Protein AF-A0A820KQI7-F1 (afdb_monomer)

Organism: NCBI:txid392030

Foldseek 3Di:
DPVVCVVVVVDPDPVSVLVVLVVVLVCQCVVDDPPDPSVVVSVVVNVVSVVVSCVVPDPPPPQVVQLVLLVVLLCCLQCPADPVRDGLNVLLVPDDPDDPPDPPPDQQDSVVLVVCSVVSVDRAPQVSLVSLLSNLVVQCVRDDCPDSSVVSSLVSNQVSLVSVCVSCVVVPNHDDPNSVDHPVNSVVVVVVSNVVRVVVVVVVVVVVDDDPPPDDDDDDDDDDD

Nearest PDB structures (foldseek):
  3iu6-assembly1_A  TM=9.162E-01  e=7.531E-09  Homo sapiens
  8ov6-assembly1_C  TM=3.933E-01  e=6.755E-04  Homo sapiens
  7jt4-assembly1_A  TM=7.108E-01  e=3.613E-02  Homo sapiens
  2rnx-assembly1_A  TM=7.132E-01  e=3.123E-02  Homo sapiens
  5ulc-assembly1_X  TM=6.990E-01  e=2.773E-01  Plasmodium falciparum 3D7

InterPro domains:
  IPR001487 Bromodomain [PF00439] (4-42)
  IPR001487 Bromodomain [PF00439] (85-152)
  IPR001487 Bromodomain [PR00503] (2-20)
  IPR001487 Bromodomain [PR00503] (20-39)
  IPR001487 Bromodomain [PS50014] (1-39)
  IPR001487 Bromodomain [SM00297] (63-169)
  IPR036427 Bromodomain-like superfamily [G3DSA:1.20.920.10] (3-62)
  IPR036427 Bromodomain-like superfamily [G3DSA:1.20.920.10] (63-205)
  IPR036427 Bromodomain-like superfamily [SSF47370] (4-58)
  IPR036427 Bromodomain-like superfamily [SSF47370] (109-170)
  IPR037382 Remodelling complex subunit Rsc/polybromo [PTHR16062] (5-97)

Secondary structure (DSSP, 8-state):
--HHHHHTT--SSHHHHHHHHHHHHHHHHHHS-TTSHHHHHHHHHHHHHHHHHHHHT----HHHHHHHHHHHHHHHHHT-B-TTS-BGGGGGGGS-SS-TTS-SS----HHHHHHHHHTT---SHHHHHHHHHHHHHHHHHHS-TTSHHHHHHHHHHHHHHHHHHHHTGGGTS---GGGG--HHHHHHHHHHHHHHHHHHHHHHHHHT-----------------

Structure (mmCIF, N/CA/C/O backbone):
data_AF-A0A820KQI7-F1
#
_entry.id   AF-A0A820KQI7-F1
#
loop_
_atom_site.group_PDB
_atom_site.id
_atom_site.type_symbol
_atom_site.label_atom_id
_atom_site.label_alt_id
_atom_site.label_comp_id
_atom_site.label_asym_id
_atom_site.label_entity_id
_atom_site.label_seq_id
_atom_site.pdbx_PDB_ins_code
_atom_site.Cartn_x
_atom_site.Cartn_y
_atom_site.Cartn_z
_atom_site.occupancy
_atom_site.B_iso_or_equiv
_atom_site.auth_seq_id
_atom_site.auth_comp_id
_atom_site.auth_asym_id
_atom_site.auth_atom_id
_atom_site.pdbx_PDB_model_num
ATOM 1 N N . ILE A 1 1 ? -22.793 6.982 35.504 1.00 67.31 1 ILE A N 1
ATOM 2 C CA . ILE A 1 1 ? -23.277 5.822 34.720 1.00 67.31 1 ILE A CA 1
ATOM 3 C C . ILE A 1 1 ? -24.586 5.368 35.322 1.00 67.31 1 ILE A C 1
ATOM 5 O O . ILE A 1 1 ? -24.615 5.118 36.523 1.00 67.31 1 ILE A O 1
ATOM 9 N N . ASP A 1 2 ? -25.639 5.261 34.518 1.00 76.94 2 ASP A N 1
ATOM 10 C CA . ASP A 1 2 ? -26.874 4.628 34.970 1.00 76.94 2 ASP A CA 1
ATOM 11 C C . ASP A 1 2 ? -26.816 3.122 34.677 1.00 76.94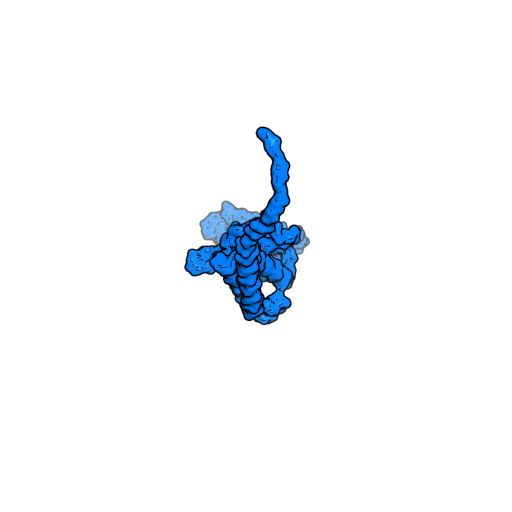 2 ASP A C 1
ATOM 13 O O . ASP A 1 2 ? -26.999 2.675 33.544 1.00 76.94 2 ASP A O 1
ATOM 17 N N . ILE A 1 3 ? -26.533 2.331 35.714 1.00 76.81 3 ILE A N 1
ATOM 18 C CA . ILE A 1 3 ? -26.439 0.866 35.625 1.00 76.81 3 ILE A CA 1
ATOM 19 C C . ILE A 1 3 ? -27.772 0.267 35.150 1.00 76.81 3 ILE A C 1
ATOM 21 O O . ILE A 1 3 ? -27.778 -0.712 34.406 1.00 76.81 3 ILE A O 1
ATOM 25 N N . ARG A 1 4 ? -28.904 0.912 35.462 1.00 77.19 4 ARG A N 1
ATOM 26 C CA . ARG A 1 4 ? -30.232 0.443 35.049 1.00 77.19 4 ARG A CA 1
ATOM 27 C C . ARG A 1 4 ? -30.409 0.533 33.538 1.00 77.19 4 ARG A C 1
ATOM 29 O O . ARG A 1 4 ? -31.041 -0.343 32.951 1.00 77.19 4 ARG A O 1
ATOM 36 N N . ARG A 1 5 ? -29.821 1.545 32.883 1.00 81.00 5 ARG A N 1
ATOM 37 C CA . ARG A 1 5 ? -29.817 1.661 31.410 1.00 81.00 5 ARG A CA 1
ATOM 38 C C . ARG A 1 5 ? -28.984 0.562 30.752 1.00 81.00 5 ARG A C 1
ATOM 40 O O . ARG A 1 5 ? -29.360 0.074 29.689 1.00 81.00 5 ARG A O 1
ATOM 47 N N . ILE A 1 6 ? -27.890 0.139 31.392 1.00 78.50 6 ILE A N 1
ATOM 48 C CA . ILE A 1 6 ? -27.074 -0.991 30.919 1.00 78.50 6 ILE A CA 1
ATOM 49 C C . ILE A 1 6 ? -27.878 -2.295 31.015 1.00 78.50 6 ILE A C 1
ATOM 51 O O . ILE A 1 6 ? -28.005 -3.008 30.021 1.00 78.50 6 ILE A O 1
ATOM 55 N N . GLU A 1 7 ? -28.464 -2.583 32.179 1.00 80.38 7 GLU A N 1
ATOM 56 C CA . GLU A 1 7 ? -29.222 -3.821 32.433 1.00 80.38 7 GLU A CA 1
ATOM 57 C C . GLU A 1 7 ? -30.458 -3.955 31.534 1.00 80.38 7 GLU A C 1
ATOM 59 O O . GLU A 1 7 ? -30.780 -5.045 31.063 1.00 80.38 7 GLU A O 1
ATOM 64 N N . SER A 1 8 ? -31.111 -2.834 31.227 1.00 85.25 8 SER A N 1
ATOM 65 C CA . SER A 1 8 ? -32.275 -2.780 30.335 1.00 85.25 8 SER A CA 1
ATOM 66 C C . SER A 1 8 ? -31.925 -2.638 28.846 1.00 85.25 8 SER A C 1
ATOM 68 O O . SER A 1 8 ? -32.824 -2.436 28.032 1.00 85.25 8 SER A O 1
ATOM 70 N N . ARG A 1 9 ? -30.640 -2.766 28.469 1.00 77.81 9 ARG A N 1
ATOM 71 C CA . ARG A 1 9 ? -30.139 -2.660 27.081 1.00 77.81 9 ARG A CA 1
ATOM 72 C C . ARG A 1 9 ? -30.573 -1.372 26.362 1.00 77.81 9 ARG A C 1
ATOM 74 O O . ARG A 1 9 ? -30.827 -1.384 25.162 1.00 77.81 9 ARG A O 1
ATOM 81 N N . GLN A 1 10 ? -30.637 -0.253 27.083 1.00 83.81 10 GLN A N 1
ATOM 82 C CA . GLN A 1 10 ? -31.102 1.036 26.550 1.00 83.81 10 GLN A CA 1
ATOM 83 C C . GLN A 1 10 ? -30.043 1.816 25.758 1.00 83.81 10 GLN A C 1
ATOM 85 O O . GLN A 1 10 ? -30.352 2.881 25.230 1.00 83.81 10 GLN A O 1
ATOM 90 N N . TYR A 1 11 ? -28.807 1.319 25.677 1.00 83.44 11 TYR A N 1
ATOM 91 C CA . TYR A 1 11 ? -27.777 1.899 24.818 1.00 83.44 11 TYR A CA 1
ATOM 92 C C . TYR A 1 11 ? -27.901 1.332 23.407 1.00 83.44 11 TYR A C 1
ATOM 94 O O . TYR A 1 11 ? -27.666 0.143 23.188 1.00 83.44 11 TYR A O 1
ATOM 102 N N . SER A 1 12 ? -28.235 2.191 22.445 1.00 82.88 12 SER A N 1
ATOM 103 C CA . SER A 1 12 ? -28.462 1.781 21.050 1.00 82.88 12 SER A CA 1
ATOM 104 C C . SER A 1 12 ? -27.154 1.560 20.286 1.00 82.88 12 SER A C 1
ATOM 106 O O . SER A 1 12 ? -27.127 0.905 19.247 1.00 82.88 12 SER A O 1
ATOM 108 N N . SER A 1 13 ? -26.048 2.113 20.791 1.00 83.25 13 SER A N 1
ATOM 109 C CA . SER A 1 13 ? -24.715 1.913 20.231 1.00 83.25 13 SER A CA 1
ATOM 110 C C . SER A 1 13 ? -23.635 1.970 21.309 1.00 83.25 13 SER A C 1
ATOM 112 O O . SER A 1 13 ? -23.791 2.608 22.352 1.00 83.25 13 SER A O 1
ATOM 114 N N . ILE A 1 14 ? -22.478 1.376 21.012 1.00 84.00 14 ILE A N 1
ATOM 115 C CA . ILE A 1 14 ? -21.293 1.484 21.872 1.00 84.00 14 ILE A CA 1
ATOM 116 C C . ILE A 1 14 ? -20.797 2.932 22.011 1.00 84.00 14 ILE A C 1
ATOM 118 O O . ILE A 1 14 ? -20.129 3.261 22.988 1.00 84.00 14 ILE A O 1
ATOM 122 N N . ASN A 1 15 ? -21.129 3.812 21.060 1.00 86.00 15 ASN A N 1
ATOM 123 C CA . ASN A 1 15 ? -20.785 5.231 21.127 1.00 86.00 15 ASN A CA 1
ATOM 124 C C . ASN A 1 15 ? -21.612 5.970 22.180 1.00 86.00 15 ASN A C 1
ATOM 126 O O . ASN A 1 15 ? -21.057 6.795 22.896 1.00 86.00 15 ASN A O 1
ATOM 130 N N . GLU A 1 16 ? -22.891 5.630 22.331 1.00 87.38 16 GLU A N 1
ATOM 131 C CA . GLU A 1 16 ? -23.747 6.202 23.375 1.00 87.38 16 GLU A CA 1
ATOM 132 C C . GLU A 1 16 ? -23.244 5.807 24.773 1.00 87.38 16 GLU A C 1
ATOM 134 O O . GLU A 1 16 ? -23.015 6.665 25.623 1.00 87.38 16 GLU A O 1
ATOM 139 N N . LEU A 1 17 ? -22.944 4.518 24.969 1.00 86.62 17 LEU A N 1
ATOM 140 C CA . LEU A 1 17 ? -22.330 4.017 26.203 1.00 86.62 17 LEU A CA 1
ATOM 141 C C . LEU A 1 17 ? -20.961 4.674 26.469 1.00 86.62 17 LEU A C 1
ATOM 143 O O . LEU A 1 17 ? -20.633 5.020 27.603 1.00 86.62 17 LEU A O 1
ATOM 147 N N . SER A 1 18 ? -20.161 4.867 25.416 1.00 88.75 18 SER A N 1
ATOM 148 C CA . SER A 1 18 ? -18.846 5.511 25.484 1.00 88.75 18 SER A CA 1
ATOM 149 C C . SER A 1 18 ? -18.916 6.962 25.948 1.00 88.75 18 SER A C 1
ATOM 151 O O . SER A 1 18 ? -18.011 7.393 26.658 1.00 88.75 18 SER A O 1
ATOM 153 N N . SER A 1 19 ? -19.942 7.710 25.546 1.00 89.25 19 SER A N 1
ATOM 154 C CA . SER A 1 19 ? -20.126 9.101 25.965 1.00 89.25 19 SER A CA 1
ATOM 155 C C . SER A 1 19 ? -20.440 9.199 27.460 1.00 89.25 19 SER A C 1
ATOM 157 O O . SER A 1 19 ? -19.801 9.980 28.164 1.00 89.25 19 SER A O 1
ATOM 159 N N . ASP A 1 20 ? -21.336 8.348 27.969 1.00 89.38 20 ASP A N 1
ATOM 160 C CA . ASP A 1 20 ? -21.697 8.316 29.396 1.00 89.38 20 ASP A CA 1
ATOM 161 C C . ASP A 1 20 ? -20.527 7.868 30.288 1.00 89.38 20 ASP A C 1
ATOM 163 O O . ASP A 1 20 ? -20.316 8.409 31.378 1.00 89.38 20 ASP A O 1
ATOM 167 N N . LEU A 1 21 ? -19.745 6.886 29.826 1.00 89.31 21 LEU A N 1
ATOM 168 C CA . LEU A 1 21 ? -18.534 6.427 30.509 1.00 89.31 21 LEU A CA 1
ATOM 169 C C . LEU A 1 21 ? -17.463 7.514 30.546 1.00 89.31 21 LEU A C 1
ATOM 171 O O . LEU A 1 21 ? -16.898 7.776 31.607 1.00 89.31 21 LEU A O 1
ATOM 175 N N . LYS A 1 22 ? -17.220 8.180 29.410 1.00 90.06 22 LYS A N 1
ATOM 176 C CA . LYS A 1 22 ? -16.275 9.296 29.328 1.00 90.06 22 LYS A CA 1
ATOM 177 C C . LYS A 1 22 ? -16.660 10.406 30.300 1.00 90.06 22 LYS A C 1
ATOM 179 O O . LYS A 1 22 ? -15.810 10.843 31.062 1.00 90.06 22 LYS A O 1
ATOM 184 N N . LEU A 1 23 ? -17.934 10.797 30.332 1.00 91.56 23 LEU A N 1
ATOM 185 C CA . LEU A 1 23 ? -18.420 11.820 31.254 1.00 91.56 23 LEU A CA 1
ATOM 186 C C . LEU A 1 23 ? -18.211 11.422 32.722 1.00 91.56 23 LEU A C 1
ATOM 188 O O . LEU A 1 23 ? -17.814 12.252 33.535 1.00 91.56 23 LEU A O 1
ATOM 192 N N . MET A 1 24 ? -18.441 10.154 33.076 1.00 90.56 24 MET A N 1
ATOM 193 C CA . MET A 1 24 ? -18.177 9.681 34.436 1.00 90.56 24 MET A CA 1
ATOM 194 C C . MET A 1 24 ? -16.691 9.788 34.800 1.00 90.56 24 MET A C 1
ATOM 196 O O . MET A 1 24 ? -16.378 10.255 35.894 1.00 90.56 24 MET A O 1
ATOM 200 N N . PHE A 1 25 ? -15.791 9.365 33.907 1.00 92.81 25 PHE A N 1
ATOM 201 C CA . PHE A 1 25 ? -14.352 9.473 34.144 1.00 92.81 25 PHE A CA 1
ATOM 202 C C . PHE A 1 25 ? -13.916 10.935 34.234 1.00 92.81 25 PHE A C 1
ATOM 204 O O . PHE A 1 25 ? -13.254 11.299 35.196 1.00 92.81 25 PHE A O 1
ATOM 211 N N . ASP A 1 26 ? -14.357 11.785 33.308 1.00 92.19 26 ASP A N 1
ATOM 212 C CA . ASP A 1 26 ? -14.018 13.211 33.290 1.00 92.19 26 ASP A CA 1
ATOM 213 C C . ASP A 1 26 ? -14.487 13.912 34.576 1.00 92.19 26 ASP A C 1
ATOM 215 O O . ASP A 1 26 ? -13.729 14.671 35.174 1.00 92.19 26 ASP A O 1
ATOM 219 N N . ASN A 1 27 ? -15.689 13.593 35.070 1.00 93.06 27 ASN A N 1
ATOM 220 C CA . ASN A 1 27 ? -16.165 14.094 36.361 1.00 93.06 27 ASN A CA 1
ATOM 221 C C . ASN A 1 27 ? -15.284 13.599 37.518 1.00 93.06 27 ASN A C 1
ATOM 223 O O . ASN A 1 27 ? -14.917 14.378 38.395 1.00 93.06 27 ASN A O 1
ATOM 227 N N . ALA A 1 28 ? -14.907 12.319 37.528 1.00 91.62 28 ALA A N 1
ATOM 228 C CA . ALA A 1 28 ? -14.022 11.784 38.558 1.00 91.62 28 ALA A CA 1
ATOM 229 C C . ALA A 1 28 ? -12.633 12.450 38.535 1.00 91.62 28 ALA A C 1
ATOM 231 O O . ALA A 1 28 ? -12.056 12.656 39.597 1.00 91.62 28 ALA A O 1
ATOM 232 N N . LEU A 1 29 ? -12.124 12.836 37.363 1.00 91.69 29 LEU A N 1
ATOM 233 C CA . LEU A 1 29 ? -10.857 13.558 37.225 1.00 91.69 29 LEU A CA 1
ATOM 234 C C . LEU A 1 29 ? -10.972 15.045 37.590 1.00 91.69 29 LEU A C 1
ATOM 236 O O . LEU A 1 29 ? -10.010 15.615 38.092 1.00 91.69 29 LEU A O 1
ATOM 240 N N . LEU A 1 30 ? -12.126 15.672 37.347 1.00 92.31 30 LEU A N 1
ATOM 241 C CA . LEU A 1 30 ? -12.355 17.090 37.632 1.00 92.31 30 LEU A CA 1
ATOM 242 C C . LEU A 1 30 ? -12.592 17.364 39.122 1.00 92.31 30 LEU A C 1
ATOM 244 O O . LEU A 1 30 ? -12.117 18.367 39.644 1.00 92.31 30 LEU A O 1
ATOM 248 N N . TYR A 1 31 ? -13.349 16.495 39.796 1.00 91.56 31 TYR A N 1
ATOM 249 C CA . TYR A 1 31 ? -13.780 16.718 41.180 1.00 91.56 31 TYR A CA 1
ATOM 250 C C . TYR A 1 31 ? -12.885 16.059 42.236 1.00 91.56 31 TYR A C 1
ATOM 252 O O . TYR A 1 31 ? -13.072 16.326 43.421 1.00 91.56 31 TYR 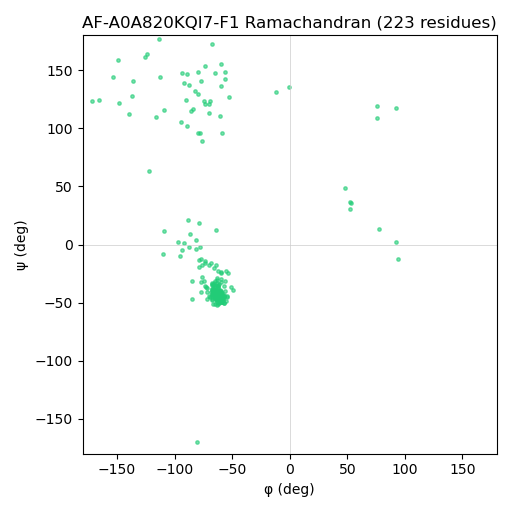A O 1
ATOM 260 N N . ASN A 1 32 ? -11.940 15.195 41.847 1.00 93.94 32 ASN A N 1
ATOM 261 C CA . ASN A 1 32 ? -11.032 14.541 42.793 1.00 93.94 32 ASN A CA 1
ATOM 262 C C . ASN A 1 32 ? -9.596 15.024 42.611 1.00 93.94 32 ASN A C 1
ATOM 264 O O . ASN A 1 32 ? -9.127 15.216 41.492 1.00 93.94 32 ASN A O 1
ATOM 268 N N . GLU A 1 33 ? -8.882 15.141 43.730 1.00 92.00 33 GLU A N 1
ATOM 269 C CA . GLU A 1 33 ? -7.491 15.589 43.746 1.00 92.00 33 GLU A CA 1
ATOM 270 C C . GLU A 1 33 ? -6.578 14.666 42.919 1.00 92.00 33 GLU A C 1
ATOM 272 O O . GLU A 1 33 ? -6.660 13.430 43.056 1.00 92.00 33 GLU A O 1
ATOM 277 N N . PRO A 1 34 ? -5.661 15.235 42.113 1.00 88.25 34 PRO A N 1
ATOM 278 C CA . PRO A 1 34 ? -4.600 14.482 41.463 1.00 88.25 34 PRO A CA 1
ATOM 279 C C . PRO A 1 34 ? -3.808 13.654 42.485 1.00 88.25 34 PRO A C 1
ATOM 281 O O . PRO A 1 34 ? -3.330 14.161 43.496 1.00 88.25 34 PRO A O 1
ATOM 284 N N . GLY A 1 35 ? -3.679 12.350 42.237 1.00 85.00 35 GLY A N 1
ATOM 285 C CA . GLY A 1 35 ? -3.003 11.410 43.144 1.00 85.00 35 GLY A CA 1
ATOM 286 C C . GLY A 1 35 ? -3.926 10.688 44.133 1.00 85.00 35 GLY A C 1
ATOM 287 O O . GLY A 1 35 ? -3.528 9.661 44.695 1.00 85.00 35 GLY A O 1
ATOM 288 N N . SER A 1 36 ? -5.181 11.125 44.282 1.00 95.56 36 SER A N 1
ATOM 289 C CA . SER A 1 36 ? -6.194 10.342 44.997 1.00 95.56 36 SER A CA 1
ATOM 290 C C . SER A 1 36 ? -6.414 8.975 44.329 1.00 95.56 36 SER A C 1
ATOM 292 O O . SER A 1 36 ? -6.122 8.767 43.147 1.00 95.56 36 SER A O 1
ATOM 294 N N . MET A 1 37 ? -6.895 7.994 45.098 1.00 93.88 37 MET A N 1
ATOM 295 C CA . MET A 1 37 ? -7.192 6.658 44.564 1.00 93.88 37 MET A CA 1
ATOM 296 C C . MET A 1 37 ? -8.258 6.728 43.462 1.00 93.88 37 MET A C 1
ATOM 298 O O . MET A 1 37 ? -8.055 6.171 42.393 1.00 93.88 37 MET A O 1
ATOM 302 N N . ILE A 1 38 ? -9.311 7.526 43.672 1.00 93.25 38 ILE A N 1
ATOM 303 C CA . ILE A 1 38 ? -10.407 7.719 42.711 1.00 93.25 38 ILE A CA 1
ATOM 304 C C . ILE A 1 38 ? -9.896 8.315 41.394 1.00 93.25 38 ILE A C 1
ATOM 306 O O . ILE A 1 38 ? -10.263 7.835 40.325 1.00 93.25 38 ILE A O 1
ATOM 310 N N . TYR A 1 39 ? -9.014 9.318 41.456 1.00 94.19 39 TYR A N 1
ATOM 311 C CA . TYR A 1 39 ? -8.414 9.913 40.260 1.00 94.19 39 TYR A CA 1
ATOM 312 C C . TYR A 1 39 ? -7.588 8.886 39.466 1.00 94.19 39 TYR A C 1
ATOM 314 O O . TYR A 1 39 ? -7.722 8.769 38.247 1.00 94.19 39 TYR A O 1
ATOM 322 N N . ARG A 1 40 ? -6.755 8.095 40.158 1.00 92.81 40 ARG A N 1
ATOM 323 C CA . ARG A 1 40 ? -5.934 7.045 39.528 1.00 92.81 40 ARG A CA 1
ATOM 324 C C . ARG A 1 40 ? -6.787 5.925 38.931 1.00 92.81 40 ARG A C 1
ATOM 326 O O . ARG A 1 40 ? -6.511 5.481 37.817 1.00 92.81 40 ARG A O 1
ATOM 333 N N . ASP A 1 41 ? -7.835 5.506 39.632 1.00 94.19 41 ASP A N 1
ATOM 334 C CA . ASP A 1 41 ? -8.762 4.481 39.156 1.00 94.19 41 ASP A CA 1
ATOM 335 C C . ASP A 1 41 ? -9.550 4.970 37.938 1.00 94.19 41 ASP A C 1
ATOM 337 O O . ASP A 1 41 ? -9.686 4.229 36.967 1.00 94.19 41 ASP A O 1
ATOM 341 N N . ALA A 1 42 ? -9.995 6.231 37.927 1.00 93.56 42 ALA A N 1
ATOM 342 C CA . ALA A 1 42 ? -10.660 6.834 36.774 1.00 93.56 42 ALA A CA 1
ATOM 343 C C . ALA A 1 42 ? -9.761 6.847 35.526 1.00 93.56 42 ALA A C 1
ATOM 345 O O . ALA A 1 42 ? -10.222 6.462 34.451 1.00 93.56 42 ALA A O 1
ATOM 346 N N . LEU A 1 43 ? -8.474 7.198 35.661 1.00 91.88 43 LEU A N 1
ATOM 347 C CA . LEU A 1 43 ? -7.505 7.121 34.557 1.00 91.88 43 LEU A CA 1
ATOM 348 C C . LEU A 1 43 ? -7.321 5.688 34.043 1.00 91.88 43 LEU A C 1
ATOM 350 O O . LEU A 1 43 ? -7.353 5.444 32.834 1.00 91.88 43 LEU A O 1
ATOM 354 N N . ASN A 1 44 ? -7.139 4.729 34.954 1.00 94.31 44 ASN A N 1
ATOM 355 C CA . ASN A 1 44 ? -6.95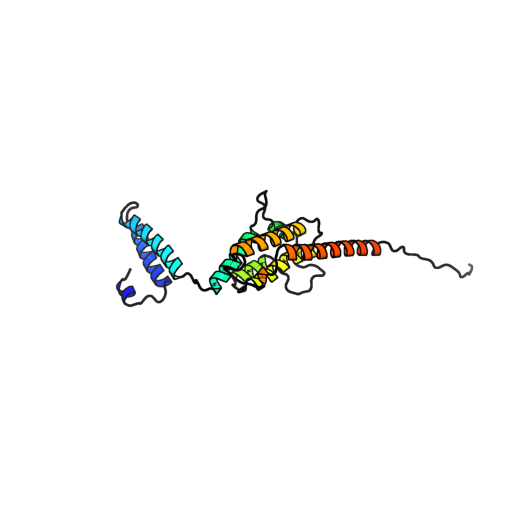2 3.325 34.591 1.00 94.31 44 ASN A CA 1
ATOM 356 C C . ASN A 1 44 ? -8.186 2.761 33.880 1.00 94.31 44 ASN A C 1
ATOM 358 O O . ASN A 1 44 ? -8.062 2.125 32.832 1.00 94.31 44 ASN A O 1
ATOM 362 N N . LEU A 1 45 ? -9.380 3.030 34.409 1.00 93.25 45 LEU A N 1
ATOM 363 C CA . LEU A 1 45 ? -10.639 2.590 33.817 1.00 93.25 45 LEU A CA 1
ATOM 364 C C . LEU A 1 45 ? -10.897 3.258 32.465 1.00 93.25 45 LEU A C 1
ATOM 366 O O . LEU A 1 45 ? -11.336 2.577 31.540 1.00 93.25 45 LEU A O 1
ATOM 370 N N . GLN A 1 46 ? -10.572 4.545 32.308 1.00 91.62 46 GLN A N 1
ATOM 371 C CA . GLN A 1 46 ? -10.673 5.236 31.022 1.00 91.62 46 GLN A CA 1
ATOM 372 C C . GLN A 1 46 ? -9.749 4.596 29.976 1.00 91.62 46 GLN A C 1
ATOM 374 O O . GLN A 1 46 ? -10.192 4.311 28.862 1.00 91.62 46 GLN A O 1
ATOM 379 N N . ARG A 1 47 ? -8.497 4.285 30.340 1.00 91.56 47 ARG A N 1
ATOM 380 C CA . ARG A 1 47 ? -7.547 3.584 29.460 1.00 91.56 47 ARG A CA 1
ATOM 381 C C . ARG A 1 47 ? -8.048 2.192 29.067 1.00 91.56 47 ARG A C 1
ATOM 383 O O . ARG A 1 47 ? -8.086 1.875 27.879 1.00 91.56 47 ARG A O 1
ATOM 390 N N . LEU A 1 48 ? -8.465 1.386 30.045 1.00 92.44 48 LEU A N 1
ATOM 391 C CA . LEU A 1 48 ? -9.000 0.040 29.812 1.00 92.44 48 LEU A CA 1
ATOM 392 C C . LEU A 1 48 ? -10.257 0.074 28.940 1.00 92.44 48 LEU A C 1
ATOM 394 O O . LEU A 1 48 ? -10.427 -0.767 28.058 1.00 92.44 48 LEU A O 1
ATOM 398 N N . PHE A 1 49 ? -11.134 1.054 29.156 1.00 89.38 49 PHE A N 1
ATOM 399 C CA . PHE A 1 49 ? -12.339 1.214 28.358 1.00 89.38 49 PHE A CA 1
ATOM 400 C C . PHE A 1 49 ? -12.014 1.542 26.899 1.00 89.38 49 PHE A C 1
ATOM 402 O O . PHE A 1 49 ? -12.581 0.919 26.003 1.00 89.38 49 PHE A O 1
ATOM 409 N N . ILE A 1 50 ? -11.086 2.470 26.647 1.00 87.81 50 ILE A N 1
ATOM 410 C CA . ILE A 1 50 ? -10.645 2.810 25.286 1.00 87.81 50 ILE A CA 1
ATOM 411 C C . ILE A 1 50 ? -10.082 1.570 24.583 1.00 87.81 50 ILE A C 1
ATOM 413 O O . ILE A 1 50 ? -10.458 1.275 23.447 1.00 87.81 50 ILE A O 1
ATOM 417 N N . GLU A 1 51 ? -9.233 0.805 25.270 1.00 87.62 51 GLU A N 1
ATOM 418 C CA . GLU A 1 51 ? -8.666 -0.432 24.737 1.00 87.62 51 GLU A CA 1
ATOM 419 C C . GLU A 1 51 ? -9.749 -1.475 24.430 1.00 87.62 51 GLU A C 1
ATOM 421 O O . GLU A 1 51 ? -9.770 -2.060 23.343 1.00 87.62 51 GLU A O 1
ATOM 426 N N . LYS A 1 52 ? -10.698 -1.677 25.353 1.00 86.81 52 LYS A N 1
ATOM 427 C CA . LYS A 1 52 ? -11.776 -2.651 25.179 1.00 86.81 52 LYS A CA 1
ATOM 428 C C . LYS A 1 52 ? -12.753 -2.238 24.084 1.00 86.81 52 LYS A C 1
ATOM 430 O O . LYS A 1 52 ? -13.143 -3.090 23.290 1.00 86.81 52 LYS A O 1
ATOM 435 N N . LYS A 1 53 ? -13.109 -0.952 24.005 1.00 85.06 53 LYS A N 1
ATOM 436 C CA . LYS A 1 53 ? -13.934 -0.390 22.929 1.00 85.06 53 LYS A CA 1
ATOM 437 C C . LYS A 1 53 ? -13.277 -0.662 21.585 1.00 85.06 53 LYS A C 1
ATOM 439 O O . LYS A 1 53 ? -13.931 -1.239 20.729 1.00 85.06 53 LYS A O 1
ATOM 444 N N . ARG A 1 54 ? -11.986 -0.341 21.438 1.00 81.25 54 ARG A N 1
ATOM 445 C CA . ARG A 1 54 ? -11.221 -0.598 20.209 1.00 81.25 54 ARG A CA 1
ATOM 446 C C . ARG A 1 54 ? -11.284 -2.067 19.793 1.00 81.25 54 ARG A C 1
ATOM 448 O O . ARG A 1 54 ? -11.525 -2.339 18.626 1.00 81.25 54 ARG A O 1
ATOM 455 N N . ASN A 1 55 ? -11.113 -2.992 20.737 1.00 80.62 55 ASN A N 1
ATOM 456 C CA . ASN A 1 55 ? -11.182 -4.429 20.456 1.00 80.62 55 ASN A CA 1
ATOM 457 C C . ASN A 1 55 ? -12.597 -4.887 20.061 1.00 80.62 55 ASN A C 1
ATOM 459 O O . ASN A 1 55 ? -12.736 -5.729 19.188 1.00 80.62 55 ASN A O 1
ATOM 463 N N . LEU A 1 56 ? -13.645 -4.339 20.684 1.00 77.94 56 LEU A N 1
ATOM 464 C CA . LEU A 1 56 ? -15.041 -4.693 20.388 1.00 77.94 56 LEU A CA 1
ATOM 465 C C . LEU A 1 56 ? -15.564 -4.066 19.091 1.00 77.94 56 LEU A C 1
ATOM 467 O O . LEU A 1 56 ? -16.473 -4.610 18.475 1.00 77.94 56 LEU A O 1
ATOM 471 N N . THR A 1 57 ? -15.021 -2.916 18.691 1.00 76.31 57 THR A N 1
ATOM 472 C CA . THR A 1 57 ? -15.350 -2.253 17.422 1.00 76.31 57 THR A CA 1
ATOM 473 C C . THR A 1 57 ? -14.417 -2.654 16.289 1.00 76.31 57 THR A C 1
ATOM 475 O O . THR A 1 57 ? -14.536 -2.105 15.195 1.00 76.31 57 THR A O 1
ATOM 478 N N . ARG A 1 58 ? -13.457 -3.551 16.541 1.00 73.25 58 ARG A N 1
ATOM 479 C CA . ARG A 1 58 ? -12.568 -4.054 15.504 1.00 73.25 58 ARG A CA 1
ATOM 480 C C . ARG A 1 58 ? -13.389 -4.948 14.580 1.00 73.25 58 ARG A C 1
ATOM 482 O O . ARG A 1 58 ? -13.903 -5.981 14.996 1.00 73.25 58 ARG A O 1
ATOM 489 N N . ASP A 1 59 ? -13.562 -4.509 13.340 1.00 76.62 59 ASP A N 1
ATOM 490 C CA . ASP A 1 59 ? -14.116 -5.356 12.292 1.00 76.62 59 ASP A CA 1
ATOM 491 C C . ASP A 1 59 ? -13.012 -6.322 11.851 1.00 76.62 59 ASP A C 1
ATOM 493 O O . ASP A 1 59 ? -12.224 -6.018 10.964 1.00 76.62 59 ASP A O 1
ATOM 497 N N . ASP A 1 60 ? -12.916 -7.479 12.500 1.00 78.12 60 ASP A N 1
ATOM 498 C CA . ASP A 1 60 ? -11.954 -8.522 12.124 1.00 78.12 60 ASP A CA 1
ATOM 499 C C . ASP A 1 60 ? -12.432 -9.341 10.910 1.00 78.12 60 ASP A C 1
ATOM 501 O O . ASP A 1 60 ? -11.951 -10.453 10.668 1.00 78.12 60 ASP A O 1
ATOM 505 N N . SER A 1 61 ? -13.392 -8.832 10.123 1.00 88.25 61 SER A N 1
ATOM 506 C CA . SER A 1 61 ? -13.757 -9.485 8.872 1.00 88.25 61 SER A CA 1
ATOM 507 C C . SER A 1 61 ? -12.527 -9.643 7.984 1.00 88.25 61 SER A C 1
ATOM 509 O O . SER A 1 61 ? -11.674 -8.759 7.878 1.00 88.25 61 SER A O 1
ATOM 511 N N . VAL A 1 62 ? -12.466 -10.774 7.276 1.00 88.62 62 VAL A N 1
ATOM 512 C CA . VAL A 1 62 ? -11.396 -11.054 6.307 1.00 88.62 62 VAL A CA 1
ATOM 513 C C . VAL A 1 62 ? -11.237 -9.890 5.327 1.00 88.62 62 VAL A C 1
ATOM 515 O O . VAL A 1 62 ? -10.123 -9.530 4.970 1.00 88.62 62 VAL A O 1
ATOM 518 N N . GLN A 1 63 ? -12.344 -9.251 4.937 1.00 90.19 63 GLN A N 1
ATOM 519 C CA . GLN A 1 63 ? -12.323 -8.095 4.050 1.00 90.19 63 GLN A CA 1
ATOM 520 C C . GLN A 1 63 ? -11.602 -6.890 4.666 1.00 90.19 63 GLN A C 1
ATOM 522 O O . GLN A 1 63 ? -10.812 -6.250 3.973 1.00 90.19 63 GLN A O 1
ATOM 527 N N . ASN A 1 64 ? -11.863 -6.575 5.937 1.00 90.12 64 ASN A N 1
ATOM 528 C CA . ASN A 1 64 ? -11.180 -5.484 6.623 1.00 90.12 64 ASN A CA 1
ATOM 529 C C . ASN A 1 64 ? -9.690 -5.798 6.820 1.00 90.12 64 ASN A C 1
ATOM 531 O O . ASN A 1 64 ? -8.859 -4.948 6.515 1.00 90.12 64 ASN A O 1
ATOM 535 N N . LEU A 1 65 ? -9.351 -7.03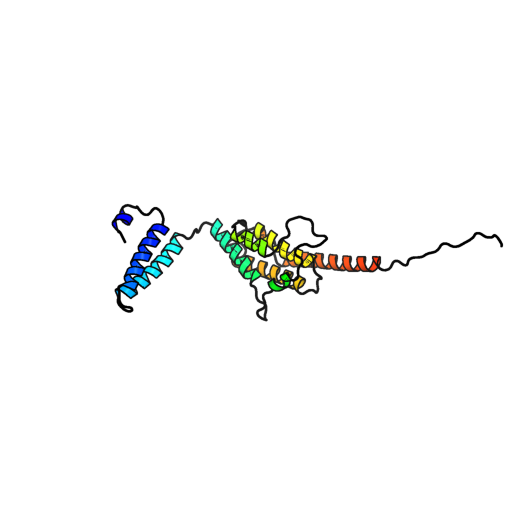1 7.212 1.00 92.38 65 LEU A N 1
ATOM 536 C CA . LEU A 1 65 ? -7.960 -7.480 7.342 1.00 92.38 65 LEU A CA 1
ATOM 537 C C . LEU A 1 65 ? -7.198 -7.394 6.013 1.00 92.38 65 LEU A C 1
ATOM 539 O O . LEU A 1 65 ? -6.053 -6.948 5.987 1.00 92.38 65 LEU A O 1
ATOM 543 N N . VAL A 1 66 ? -7.835 -7.768 4.896 1.00 94.75 66 VAL A N 1
ATOM 544 C CA . VAL A 1 66 ? -7.250 -7.584 3.562 1.00 94.75 66 VAL A CA 1
ATOM 545 C C . VAL A 1 66 ? -7.028 -6.100 3.293 1.00 94.75 66 VAL A C 1
ATOM 547 O O . VAL A 1 66 ? -5.924 -5.735 2.915 1.00 94.75 66 VAL A O 1
ATOM 550 N N . CYS A 1 67 ? -8.015 -5.229 3.519 1.00 94.75 67 CYS A N 1
ATOM 551 C CA . CYS A 1 67 ? -7.838 -3.791 3.299 1.00 94.75 67 CYS A CA 1
ATOM 552 C C . CYS A 1 67 ? -6.703 -3.200 4.158 1.00 94.75 67 CYS A C 1
ATOM 554 O O . CYS A 1 67 ? -5.880 -2.460 3.626 1.00 94.75 67 CYS A O 1
ATOM 556 N N . GLU A 1 68 ? -6.604 -3.569 5.438 1.00 94.00 68 GLU A N 1
ATOM 557 C CA . GLU A 1 68 ? -5.499 -3.163 6.321 1.00 94.00 68 GLU A CA 1
ATOM 558 C C . GLU A 1 68 ? -4.140 -3.638 5.789 1.00 94.00 68 GLU A C 1
ATOM 560 O O . GLU A 1 68 ? -3.176 -2.872 5.780 1.00 94.00 68 GLU A O 1
ATOM 565 N N . LEU A 1 69 ? -4.069 -4.872 5.282 1.00 96.56 69 LEU A N 1
ATOM 566 C CA . LEU A 1 69 ? -2.869 -5.428 4.658 1.00 96.56 69 LEU A CA 1
ATOM 567 C C . LEU A 1 69 ? -2.460 -4.640 3.404 1.00 96.56 69 LEU A C 1
ATOM 569 O O . LEU A 1 69 ? -1.279 -4.329 3.245 1.00 96.56 69 LEU A O 1
ATOM 573 N N . LEU A 1 70 ? -3.410 -4.280 2.532 1.00 98.38 70 LEU A N 1
ATOM 574 C CA . LEU A 1 70 ? -3.125 -3.483 1.329 1.00 98.38 70 LEU A CA 1
ATOM 575 C C . LEU A 1 70 ? -2.619 -2.082 1.690 1.00 98.38 70 LEU A C 1
ATOM 577 O O . LEU A 1 70 ? -1.640 -1.614 1.109 1.00 98.38 70 LEU A O 1
ATOM 581 N N . THR A 1 71 ? -3.243 -1.436 2.678 1.00 97.81 71 THR A N 1
ATOM 582 C CA . THR A 1 71 ? -2.799 -0.133 3.187 1.00 97.81 71 THR A CA 1
ATOM 583 C C . THR A 1 71 ? -1.396 -0.219 3.786 1.00 97.81 71 THR A C 1
ATOM 585 O O . THR A 1 71 ? -0.562 0.638 3.505 1.00 97.81 71 THR A O 1
ATOM 588 N N . CYS A 1 72 ? -1.103 -1.270 4.557 1.00 97.62 72 CYS A N 1
ATOM 589 C CA . CYS A 1 72 ? 0.226 -1.507 5.118 1.00 97.62 72 CYS A CA 1
ATOM 590 C C . CYS A 1 72 ? 1.288 -1.651 4.017 1.00 97.62 72 CYS A C 1
ATOM 592 O O . CYS A 1 72 ? 2.303 -0.956 4.053 1.00 97.62 72 CYS A O 1
ATOM 594 N N . LEU A 1 73 ? 1.021 -2.478 2.998 1.00 98.56 73 LEU A N 1
ATOM 595 C CA . LEU A 1 73 ? 1.923 -2.658 1.856 1.00 98.56 73 LEU A CA 1
ATOM 596 C C . LEU A 1 73 ? 2.203 -1.345 1.129 1.00 98.56 73 LEU A C 1
ATOM 598 O O . LEU A 1 73 ? 3.355 -1.055 0.806 1.00 98.56 73 LEU A O 1
ATOM 602 N N . PHE A 1 74 ? 1.163 -0.546 0.881 1.00 98.69 74 PHE A N 1
ATOM 603 C CA . PHE A 1 74 ? 1.320 0.752 0.238 1.00 98.69 74 PHE A CA 1
ATOM 604 C C . PHE A 1 74 ? 2.183 1.695 1.072 1.00 98.69 74 PHE A C 1
ATOM 606 O O . PHE A 1 74 ? 3.150 2.233 0.548 1.00 98.69 74 PHE A O 1
ATOM 613 N N . ILE A 1 75 ? 1.873 1.864 2.361 1.00 98.31 75 ILE A N 1
ATOM 614 C CA . ILE A 1 75 ? 2.600 2.786 3.244 1.00 98.31 75 ILE A CA 1
ATOM 615 C C . ILE A 1 75 ? 4.069 2.379 3.363 1.00 98.31 75 ILE A C 1
ATOM 617 O O . ILE A 1 75 ? 4.939 3.232 3.235 1.00 98.31 75 ILE A O 1
ATOM 621 N N . GLN A 1 76 ? 4.356 1.092 3.572 1.00 98.38 76 GLN A N 1
ATOM 622 C CA . GLN A 1 76 ? 5.736 0.614 3.696 1.00 98.38 76 GLN A CA 1
ATOM 623 C C . GLN A 1 76 ? 6.524 0.744 2.390 1.00 98.38 76 GLN A C 1
ATOM 625 O O . GLN A 1 76 ? 7.716 1.028 2.425 1.00 98.38 76 GLN A O 1
ATOM 630 N N . THR A 1 77 ? 5.868 0.560 1.242 1.00 98.50 77 THR A N 1
ATOM 631 C CA . THR A 1 77 ? 6.509 0.761 -0.065 1.00 98.50 77 THR A CA 1
ATOM 632 C C . THR A 1 77 ? 6.739 2.248 -0.337 1.00 98.50 77 THR A C 1
ATOM 634 O O . THR A 1 77 ? 7.828 2.632 -0.745 1.00 98.50 77 THR A O 1
ATOM 637 N N . PHE A 1 78 ? 5.728 3.090 -0.111 1.00 98.31 78 PHE A N 1
ATOM 638 C CA . PHE A 1 78 ? 5.772 4.524 -0.398 1.00 98.31 78 PHE A CA 1
ATOM 639 C C . PHE A 1 78 ? 6.764 5.254 0.519 1.00 98.31 78 PHE A C 1
ATOM 641 O O . PHE A 1 78 ? 7.580 6.022 0.033 1.00 98.31 78 PHE A O 1
ATOM 648 N N . ASN A 1 79 ? 6.774 4.939 1.817 1.00 98.19 79 ASN A N 1
ATOM 649 C CA . ASN A 1 79 ? 7.687 5.541 2.796 1.00 98.19 79 ASN A CA 1
ATOM 650 C C . ASN A 1 79 ? 9.023 4.790 2.913 1.00 98.19 79 ASN A C 1
ATOM 652 O O . ASN A 1 79 ? 9.679 4.868 3.952 1.00 98.19 79 ASN A O 1
ATOM 656 N N . TYR A 1 80 ? 9.421 4.008 1.907 1.00 98.25 80 TYR A N 1
ATOM 657 C CA . TYR A 1 80 ? 10.715 3.341 1.964 1.00 98.25 80 TYR A CA 1
ATOM 658 C C . TYR A 1 80 ? 11.842 4.371 1.830 1.00 98.25 80 TYR A C 1
ATOM 660 O O . TYR A 1 80 ? 11.946 5.069 0.816 1.00 98.25 80 TYR A O 1
ATOM 668 N N . GLU A 1 81 ? 12.701 4.417 2.845 1.00 97.19 81 GLU A N 1
ATOM 669 C CA . GLU A 1 81 ? 13.878 5.281 2.908 1.00 97.19 81 GLU A CA 1
ATOM 670 C C . GLU A 1 81 ? 15.109 4.558 2.352 1.00 97.19 81 GLU A C 1
ATOM 672 O O . GLU A 1 81 ? 15.318 3.362 2.579 1.00 97.19 81 GLU A O 1
ATOM 677 N N . ASP A 1 82 ? 15.935 5.272 1.593 1.00 92.69 82 ASP A N 1
ATOM 678 C CA . ASP A 1 82 ? 17.253 4.784 1.207 1.00 92.69 82 ASP A CA 1
ATOM 679 C C . ASP A 1 82 ? 18.299 4.967 2.325 1.00 92.69 82 ASP A C 1
ATOM 681 O O . ASP A 1 82 ? 17.978 5.240 3.480 1.00 92.69 82 ASP A O 1
ATOM 685 N N . GLN A 1 83 ? 19.575 4.740 1.999 1.00 93.44 83 GLN A N 1
ATOM 686 C CA . GLN A 1 83 ? 20.668 4.808 2.976 1.00 93.44 83 GLN A CA 1
ATOM 687 C C . GLN A 1 83 ? 20.894 6.224 3.520 1.00 93.44 83 GLN A C 1
ATOM 689 O O . GLN A 1 83 ? 21.477 6.367 4.593 1.00 93.44 83 GLN A O 1
ATOM 694 N N . ASP A 1 84 ? 20.414 7.239 2.803 1.00 94.31 84 ASP A N 1
ATOM 695 C CA . ASP A 1 84 ? 20.549 8.647 3.154 1.00 94.31 84 ASP A CA 1
ATOM 696 C C . ASP A 1 84 ? 19.296 9.177 3.878 1.00 94.31 84 ASP A C 1
ATOM 698 O O . ASP A 1 84 ? 19.231 10.355 4.232 1.00 94.31 84 ASP A O 1
ATOM 702 N N . GLY A 1 85 ? 18.302 8.313 4.131 1.00 95.00 85 GLY A N 1
ATOM 703 C CA . GLY A 1 85 ? 17.032 8.682 4.758 1.0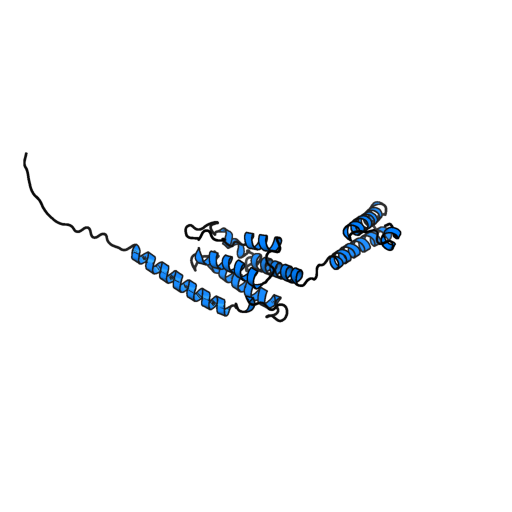0 95.00 85 GLY A CA 1
ATOM 704 C C . GLY A 1 85 ? 16.058 9.381 3.805 1.00 95.00 85 GLY A C 1
ATOM 705 O O . GLY A 1 85 ? 15.086 9.979 4.263 1.00 95.00 85 GLY A O 1
ATOM 706 N N . GLN A 1 86 ? 16.305 9.347 2.490 1.00 96.25 86 GLN A N 1
ATOM 707 C CA . GLN A 1 86 ? 15.409 9.943 1.503 1.00 96.25 86 GLN A CA 1
ATOM 708 C C . GLN A 1 86 ? 14.335 8.940 1.076 1.00 96.25 86 GLN A C 1
ATOM 710 O O . GLN A 1 86 ? 14.632 7.774 0.796 1.00 96.25 86 GLN A O 1
ATOM 715 N N . TYR A 1 87 ? 13.086 9.399 0.954 1.00 98.12 87 TYR A N 1
ATOM 716 C CA . TYR A 1 87 ? 12.026 8.580 0.380 1.00 98.12 87 TYR A CA 1
ATOM 717 C C . TYR A 1 87 ? 12.254 8.383 -1.115 1.00 98.12 87 TYR A C 1
ATOM 719 O O . TYR A 1 87 ? 12.317 9.329 -1.900 1.00 98.12 87 TYR A O 1
ATOM 727 N N . ILE A 1 88 ? 12.321 7.124 -1.537 1.00 97.94 88 ILE A N 1
ATOM 728 C CA . ILE A 1 88 ? 12.531 6.784 -2.950 1.00 97.94 88 ILE A CA 1
ATOM 729 C C . ILE A 1 88 ? 11.362 7.282 -3.819 1.00 97.94 88 ILE A C 1
ATOM 731 O O . ILE A 1 88 ? 11.552 7.651 -4.983 1.00 97.94 88 ILE A O 1
ATOM 735 N N . SER A 1 89 ? 10.154 7.334 -3.249 1.00 97.88 89 SER A N 1
ATOM 736 C CA . SER A 1 89 ? 8.949 7.850 -3.904 1.00 97.88 89 SER A CA 1
ATOM 737 C C . SER A 1 89 ? 9.059 9.312 -4.333 1.00 97.88 89 SER A C 1
ATOM 739 O O . SER A 1 89 ? 8.365 9.703 -5.268 1.00 97.88 89 SER A O 1
ATOM 741 N N . ASP A 1 90 ? 9.920 10.114 -3.699 1.00 97.50 90 ASP A N 1
ATOM 742 C CA . ASP A 1 90 ? 10.014 11.554 -3.970 1.00 97.50 90 ASP A CA 1
ATOM 743 C C . ASP A 1 90 ? 10.461 11.844 -5.407 1.00 97.50 90 ASP A C 1
ATOM 745 O O . ASP A 1 90 ? 10.035 12.834 -6.004 1.00 97.50 90 ASP A O 1
ATOM 749 N N . SER A 1 91 ? 11.244 10.940 -6.007 1.00 97.25 91 SER A N 1
ATOM 750 C CA . SER A 1 91 ? 11.676 11.046 -7.407 1.00 97.25 91 SER A CA 1
ATOM 751 C C . SER A 1 91 ? 10.505 11.081 -8.402 1.00 97.25 91 SER A C 1
ATOM 753 O O . SER A 1 91 ? 10.627 11.634 -9.489 1.00 97.25 91 SER A O 1
ATOM 755 N N . PHE A 1 92 ? 9.332 10.556 -8.037 1.00 96.94 92 PHE A N 1
ATOM 756 C CA . PHE A 1 92 ? 8.160 10.524 -8.917 1.00 96.94 92 PHE A CA 1
ATOM 757 C C . PHE A 1 92 ? 7.493 11.892 -9.084 1.00 96.94 92 PHE A C 1
ATOM 759 O O . PHE A 1 92 ? 6.695 12.056 -10.006 1.00 96.94 92 PHE A O 1
ATOM 766 N N . SER A 1 93 ? 7.825 12.873 -8.237 1.00 94.38 93 SER A N 1
ATOM 767 C CA . SER A 1 93 ? 7.334 14.252 -8.365 1.00 94.38 93 SER A CA 1
ATOM 768 C C . SER A 1 93 ? 7.813 14.951 -9.645 1.00 94.38 93 SER A C 1
AT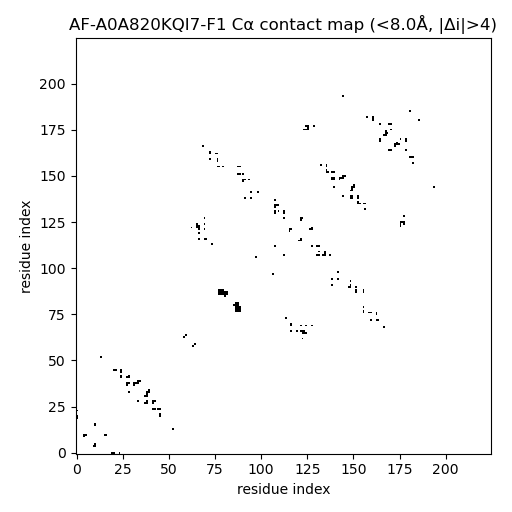OM 770 O O . SER A 1 93 ? 7.208 15.930 -10.070 1.00 94.38 93 SER A O 1
ATOM 772 N N . GLU A 1 94 ? 8.859 14.427 -10.296 1.00 90.19 94 GLU A N 1
ATOM 773 C CA . GLU A 1 94 ? 9.390 14.936 -11.567 1.00 90.19 94 GLU A CA 1
ATOM 774 C C . GLU A 1 94 ? 8.542 14.530 -12.788 1.00 90.19 94 GLU A C 1
ATOM 776 O O . GLU A 1 94 ? 8.757 15.033 -13.893 1.00 90.19 94 GLU A O 1
ATOM 781 N N . LEU A 1 95 ? 7.603 13.591 -12.627 1.00 91.44 95 LEU A N 1
ATOM 782 C CA . LEU A 1 95 ? 6.794 13.088 -13.735 1.00 91.44 95 LEU A CA 1
ATOM 783 C C . LEU A 1 95 ? 5.687 14.084 -14.113 1.00 91.44 95 LEU A C 1
ATOM 785 O O . LEU A 1 95 ? 5.038 14.643 -13.229 1.00 91.44 95 LEU A O 1
ATOM 789 N N . PRO A 1 96 ? 5.392 14.260 -15.415 1.00 89.25 96 PRO A N 1
ATOM 790 C CA . PRO A 1 96 ? 4.280 15.102 -15.835 1.00 89.25 96 PRO A CA 1
ATOM 791 C C . PRO A 1 96 ? 2.943 14.505 -15.375 1.00 89.25 96 PRO A C 1
ATOM 793 O O . PRO A 1 96 ? 2.770 13.279 -15.356 1.00 89.25 96 PRO A O 1
ATOM 796 N N . GLU A 1 97 ? 1.971 15.368 -15.074 1.00 84.94 97 GLU A N 1
ATOM 797 C CA . GLU A 1 97 ? 0.598 14.947 -14.759 1.00 84.94 97 GLU A CA 1
ATOM 798 C C . GLU A 1 97 ? -0.039 14.198 -15.938 1.00 84.94 97 GLU A C 1
ATOM 800 O O . GLU A 1 97 ? -0.623 13.136 -15.745 1.00 84.94 97 GLU A O 1
ATOM 805 N N . GLN A 1 98 ? 0.170 14.692 -17.164 1.00 83.19 98 GLN A N 1
ATOM 806 C CA . GLN A 1 98 ? -0.273 14.074 -18.415 1.00 83.19 98 GLN A CA 1
ATOM 807 C C . GLN A 1 98 ? 0.848 14.158 -19.456 1.00 83.19 98 GLN A C 1
ATOM 809 O O . GLN A 1 98 ? 1.375 15.242 -19.709 1.00 83.19 98 GLN A O 1
ATOM 814 N N . ALA A 1 99 ? 1.214 13.037 -20.079 1.00 79.94 99 ALA A N 1
ATOM 815 C CA . ALA A 1 99 ? 2.174 13.039 -21.183 1.00 79.94 99 ALA A CA 1
ATOM 816 C C . ALA A 1 99 ? 1.470 13.230 -22.539 1.00 79.94 99 ALA A C 1
ATOM 818 O O . ALA A 1 99 ? 0.370 12.721 -22.741 1.00 79.94 99 ALA A O 1
ATOM 819 N N . GLU A 1 100 ? 2.122 13.907 -23.492 1.00 73.38 100 GLU A N 1
ATOM 820 C CA . GLU A 1 100 ? 1.550 14.233 -24.818 1.00 73.38 100 GLU A CA 1
ATOM 821 C C . GLU A 1 100 ? 1.057 13.006 -25.603 1.00 73.38 100 GLU A C 1
ATOM 823 O O . GLU A 1 100 ? 0.085 13.095 -26.346 1.00 73.38 100 GLU A O 1
ATOM 828 N N . ASN A 1 101 ? 1.711 11.856 -25.413 1.00 71.81 101 ASN A N 1
ATOM 829 C CA . ASN A 1 101 ? 1.394 10.599 -26.093 1.00 71.81 101 ASN A CA 1
ATOM 830 C C . ASN A 1 101 ? 0.757 9.553 -25.161 1.00 71.81 101 ASN A C 1
ATOM 832 O O . ASN A 1 101 ? 0.681 8.380 -25.532 1.00 71.81 101 ASN A O 1
ATOM 836 N N . GLU A 1 102 ? 0.341 9.931 -23.945 1.00 70.56 102 GLU A N 1
ATOM 837 C CA . GLU A 1 102 ? -0.417 9.014 -23.090 1.00 70.56 102 GLU A CA 1
ATOM 838 C C . GLU A 1 102 ? -1.891 8.982 -23.522 1.00 70.56 102 GLU A C 1
ATOM 840 O O . GLU A 1 102 ? -2.509 10.042 -23.663 1.00 70.56 102 GLU A O 1
ATOM 845 N N . PRO A 1 103 ? -2.476 7.786 -23.738 1.00 75.12 103 PRO A N 1
ATOM 846 C CA . PRO A 1 103 ? -3.901 7.677 -24.014 1.00 75.12 103 PRO A CA 1
ATOM 847 C C . PRO A 1 103 ? -4.707 8.320 -22.879 1.00 75.12 103 PRO A C 1
ATOM 849 O O . PRO A 1 103 ? -4.302 8.259 -21.721 1.00 75.12 103 PRO A O 1
ATOM 852 N N . PHE A 1 104 ? -5.878 8.885 -23.197 1.00 68.06 104 PHE A N 1
ATOM 853 C CA . PHE A 1 104 ? -6.811 9.491 -22.225 1.00 68.06 104 PHE A CA 1
ATOM 854 C C . PHE A 1 104 ? -7.413 8.491 -21.211 1.00 68.06 104 PHE A C 1
ATOM 856 O O . PHE A 1 104 ? -8.384 8.807 -20.523 1.00 68.06 104 PHE A O 1
ATOM 863 N N . ASP A 1 105 ? -6.868 7.279 -21.137 1.00 72.69 105 ASP A N 1
ATOM 864 C CA . ASP A 1 105 ? -7.199 6.298 -20.118 1.00 72.69 105 ASP A CA 1
ATOM 865 C C . ASP A 1 105 ? -6.722 6.758 -18.731 1.00 72.69 105 ASP A C 1
ATOM 867 O O . ASP A 1 105 ? -6.029 7.760 -18.558 1.00 72.69 105 ASP A O 1
ATOM 871 N N . ILE A 1 106 ? -7.118 6.001 -17.709 1.00 77.31 106 ILE A N 1
ATOM 872 C CA . ILE A 1 106 ? -6.789 6.279 -16.311 1.00 77.31 106 ILE A CA 1
ATOM 873 C C . ILE A 1 106 ? -5.262 6.272 -16.121 1.00 77.31 106 ILE A C 1
ATOM 875 O O . ILE A 1 106 ? -4.626 5.216 -16.159 1.00 77.31 106 ILE A O 1
ATOM 879 N N . VAL A 1 107 ? -4.690 7.450 -15.863 1.00 85.56 107 VAL A N 1
ATOM 880 C CA . VAL A 1 107 ? -3.295 7.623 -15.438 1.00 85.56 107 VAL A CA 1
ATOM 881 C C . VAL A 1 107 ? -3.170 7.183 -13.990 1.00 85.56 107 VAL A C 1
ATOM 883 O O . VAL A 1 107 ? -3.831 7.746 -13.138 1.00 85.56 107 VAL A O 1
ATOM 886 N N . TYR A 1 108 ? -2.332 6.203 -13.668 1.00 91.38 108 TYR A N 1
ATOM 887 C CA . TYR A 1 108 ? -2.155 5.780 -12.276 1.00 91.38 108 TYR A CA 1
ATOM 888 C C . TYR A 1 108 ? -1.028 6.565 -11.599 1.00 91.38 108 TYR A C 1
ATOM 890 O O . TYR A 1 108 ? 0.115 6.552 -12.058 1.00 91.38 108 TYR A O 1
ATOM 898 N N . THR A 1 109 ? -1.343 7.205 -10.470 1.00 94.94 109 THR A N 1
ATOM 899 C CA . THR A 1 109 ? -0.394 7.913 -9.593 1.00 94.94 109 THR A CA 1
ATOM 900 C C . THR A 1 109 ? -0.493 7.394 -8.159 1.00 94.94 109 THR A C 1
ATOM 902 O O . THR A 1 109 ? -1.506 6.803 -7.776 1.00 94.94 109 THR A O 1
ATOM 905 N N . PHE A 1 110 ? 0.525 7.639 -7.327 1.00 97.56 110 PHE A N 1
ATOM 906 C CA . PHE A 1 110 ? 0.468 7.256 -5.912 1.00 97.56 110 PHE A CA 1
ATOM 907 C C . PHE A 1 110 ? -0.723 7.871 -5.171 1.00 97.56 110 PHE A C 1
ATOM 909 O O . PHE A 1 110 ? -1.318 7.197 -4.332 1.00 97.56 110 PHE A O 1
ATOM 916 N N . ASP A 1 111 ? -1.114 9.103 -5.500 1.00 96.06 111 ASP A N 1
ATOM 917 C CA . ASP A 1 111 ? -2.266 9.753 -4.872 1.00 96.06 111 ASP A CA 1
ATOM 918 C C . ASP A 1 111 ? -3.580 9.059 -5.231 1.00 96.06 111 ASP A C 1
ATOM 920 O O . ASP A 1 111 ? -4.428 8.860 -4.362 1.00 96.06 111 ASP A O 1
ATOM 924 N N . MET A 1 112 ? -3.727 8.590 -6.472 1.00 95.50 112 MET A N 1
ATOM 925 C CA . MET A 1 112 ? -4.894 7.805 -6.882 1.00 95.50 112 MET A CA 1
ATOM 926 C C . MET A 1 112 ? -4.926 6.433 -6.206 1.00 95.50 112 MET A C 1
ATOM 928 O O . MET A 1 112 ? -5.991 5.973 -5.787 1.00 95.50 112 MET A O 1
ATOM 932 N N . ILE A 1 113 ? -3.765 5.787 -6.039 1.00 98.12 113 ILE A N 1
ATOM 933 C CA . ILE A 1 113 ? -3.667 4.545 -5.263 1.00 98.12 113 ILE A CA 1
ATOM 934 C C . ILE A 1 113 ? -4.076 4.790 -3.805 1.00 98.12 113 ILE A C 1
ATOM 936 O O . ILE A 1 113 ? -4.903 4.041 -3.279 1.00 98.12 113 ILE A O 1
ATOM 940 N N . ARG A 1 114 ? -3.561 5.855 -3.177 1.00 98.25 114 ARG A N 1
ATOM 941 C CA . ARG A 1 114 ? -3.898 6.250 -1.802 1.00 98.25 114 ARG A CA 1
ATOM 942 C C . ARG A 1 114 ? -5.395 6.524 -1.656 1.00 98.25 114 ARG A C 1
ATOM 944 O O . ARG A 1 114 ? -6.039 5.918 -0.806 1.00 98.25 114 ARG A O 1
ATOM 951 N N . GLN A 1 115 ? -5.977 7.323 -2.550 1.00 97.50 115 GLN A N 1
ATOM 952 C CA . GLN A 1 115 ? -7.408 7.632 -2.545 1.00 97.50 115 GLN A CA 1
ATOM 953 C C . GLN A 1 115 ? -8.274 6.368 -2.666 1.00 97.50 115 GLN A C 1
ATOM 955 O O . GLN A 1 115 ? -9.272 6.222 -1.957 1.00 97.50 115 GLN A O 1
ATOM 960 N N . ASN A 1 116 ? -7.891 5.425 -3.531 1.00 97.38 116 ASN A N 1
ATOM 961 C CA . ASN A 1 116 ? -8.605 4.158 -3.682 1.00 97.38 116 ASN A CA 1
ATOM 962 C C . ASN A 1 116 ? -8.485 3.254 -2.441 1.00 97.38 116 ASN A C 1
ATOM 964 O O . ASN A 1 116 ? -9.438 2.532 -2.129 1.00 97.38 116 ASN A O 1
ATOM 968 N N . LEU A 1 117 ? -7.359 3.284 -1.722 1.00 97.19 117 LEU A N 1
ATOM 969 C CA . LEU A 1 117 ? -7.205 2.595 -0.435 1.00 97.19 117 LEU A CA 1
ATOM 970 C C . LEU A 1 117 ? -8.093 3.227 0.642 1.00 97.19 117 LEU A C 1
ATOM 972 O O . LEU A 1 117 ? -8.857 2.510 1.290 1.00 97.19 117 LEU A O 1
ATOM 976 N N . ASP A 1 118 ? -8.070 4.555 0.764 1.00 95.25 118 ASP A N 1
ATOM 977 C CA . ASP A 1 118 ? -8.860 5.308 1.747 1.00 95.25 118 ASP A CA 1
ATOM 978 C C . ASP A 1 118 ? -10.366 5.081 1.553 1.00 95.25 118 ASP A C 1
ATOM 980 O O . ASP A 1 118 ? -11.120 4.881 2.508 1.00 95.25 118 ASP A O 1
ATOM 984 N N . GLN A 1 119 ? -10.808 5.018 0.295 1.00 94.62 119 GLN A N 1
ATOM 985 C CA . GLN A 1 119 ? -12.192 4.719 -0.079 1.00 94.62 119 GLN A CA 1
ATOM 986 C C . GLN A 1 119 ? -12.528 3.215 -0.076 1.00 94.62 119 GLN A C 1
ATOM 988 O O . GLN A 1 119 ? -13.634 2.832 -0.466 1.00 94.62 119 GLN A O 1
ATOM 993 N N . ARG A 1 120 ? -11.595 2.342 0.333 1.00 93.88 120 ARG A N 1
ATOM 994 C CA . ARG A 1 120 ? -11.749 0.873 0.362 1.00 93.88 120 ARG A CA 1
ATOM 995 C C . ARG A 1 120 ? -12.188 0.271 -0.982 1.00 93.88 120 ARG A C 1
ATOM 997 O O . ARG A 1 120 ? -12.955 -0.696 -1.040 1.00 93.88 120 ARG A O 1
ATOM 1004 N N . ARG A 1 121 ? -11.705 0.849 -2.085 1.00 95.69 121 ARG A N 1
ATOM 1005 C CA . ARG A 1 121 ? -11.981 0.399 -3.460 1.00 95.69 121 ARG A CA 1
ATOM 1006 C C . ARG A 1 121 ? -11.207 -0.873 -3.791 1.00 95.69 121 ARG A C 1
ATOM 1008 O O . ARG A 1 121 ? -11.719 -1.726 -4.514 1.00 95.69 121 ARG A O 1
ATOM 1015 N N . TYR A 1 122 ? -10.021 -1.045 -3.210 1.00 97.25 122 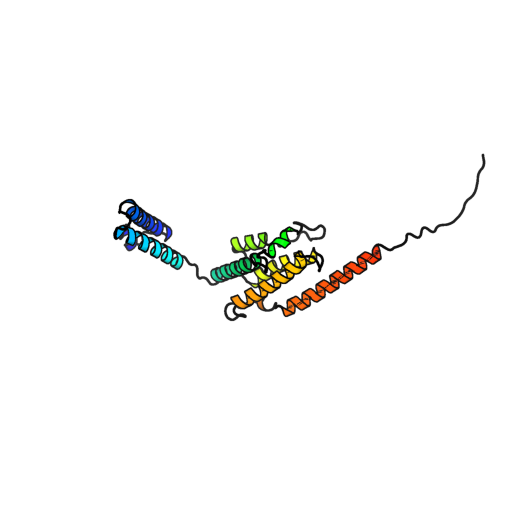TYR A N 1
ATOM 1016 C CA . TYR A 1 122 ? -9.268 -2.287 -3.332 1.00 97.25 122 TYR A CA 1
ATOM 1017 C C . TYR A 1 122 ? -9.727 -3.318 -2.306 1.00 97.25 122 TYR A C 1
ATOM 1019 O O . TYR A 1 122 ? -9.578 -3.148 -1.097 1.00 97.25 122 TYR A O 1
ATOM 1027 N N . ARG A 1 123 ? -10.270 -4.425 -2.819 1.00 93.31 123 ARG A N 1
ATOM 1028 C CA . ARG A 1 123 ? -10.698 -5.580 -2.015 1.00 93.31 123 ARG A CA 1
ATOM 1029 C C . ARG A 1 123 ? -9.830 -6.814 -2.205 1.00 93.31 123 ARG A C 1
ATOM 1031 O O . ARG A 1 123 ? -10.021 -7.800 -1.504 1.00 93.31 123 ARG A O 1
ATOM 1038 N N . ARG A 1 124 ? -8.916 -6.773 -3.173 1.00 96.81 124 ARG A N 1
ATOM 1039 C CA . ARG A 1 124 ? -8.054 -7.885 -3.561 1.00 96.81 124 ARG A CA 1
ATOM 1040 C C . ARG A 1 124 ? -6.631 -7.391 -3.766 1.00 96.81 124 ARG A C 1
ATOM 1042 O O . ARG A 1 124 ? -6.428 -6.324 -4.346 1.00 96.81 124 ARG A O 1
ATOM 1049 N N . LEU A 1 125 ? -5.675 -8.207 -3.331 1.00 98.38 125 LEU A N 1
ATOM 1050 C CA . LEU A 1 125 ? -4.249 -7.916 -3.452 1.00 98.38 125 LEU A CA 1
ATOM 1051 C C . LEU A 1 125 ? -3.794 -7.796 -4.905 1.00 98.38 125 LEU A C 1
ATOM 1053 O O . LEU A 1 125 ? -3.027 -6.898 -5.218 1.00 98.38 125 LEU A O 1
ATOM 1057 N N . ASP A 1 126 ? -4.275 -8.660 -5.795 1.00 98.38 126 ASP A N 1
ATOM 1058 C CA . ASP A 1 126 ? -3.880 -8.618 -7.203 1.00 98.38 126 ASP A CA 1
ATOM 1059 C C . ASP A 1 126 ? -4.386 -7.371 -7.931 1.00 98.38 126 ASP A C 1
ATOM 1061 O O . ASP A 1 126 ? -3.617 -6.757 -8.656 1.00 98.38 126 ASP A O 1
ATOM 1065 N N . ALA A 1 127 ? -5.621 -6.935 -7.673 1.00 97.94 127 ALA A N 1
ATOM 1066 C CA . ALA A 1 127 ? -6.140 -5.685 -8.235 1.00 97.94 127 ALA A CA 1
ATOM 1067 C C . ALA A 1 127 ? -5.317 -4.462 -7.788 1.00 97.94 127 ALA A C 1
ATOM 1069 O O . ALA A 1 127 ? -4.933 -3.638 -8.614 1.00 97.94 127 ALA A O 1
ATOM 1070 N N . PHE A 1 128 ? -5.007 -4.373 -6.491 1.00 98.62 128 PHE A N 1
ATOM 1071 C CA . PHE A 1 128 ? -4.150 -3.314 -5.955 1.00 98.62 128 PHE A CA 1
ATOM 1072 C C . PHE A 1 128 ? -2.731 -3.367 -6.537 1.00 98.62 128 PHE A C 1
ATOM 1074 O O . PHE A 1 128 ? -2.216 -2.341 -6.974 1.00 98.62 128 PHE A O 1
ATOM 1081 N N . GLN A 1 129 ? -2.115 -4.554 -6.582 1.00 98.69 129 GLN A N 1
ATOM 1082 C CA . GLN A 1 129 ? -0.780 -4.749 -7.147 1.00 98.69 129 GLN A CA 1
ATOM 1083 C C . GLN A 1 129 ? -0.722 -4.307 -8.608 1.00 98.69 129 GLN A C 1
ATOM 1085 O O . GLN A 1 129 ? 0.196 -3.589 -8.987 1.00 98.69 129 GLN A O 1
ATOM 1090 N N . THR A 1 130 ? -1.694 -4.723 -9.423 1.00 98.06 130 THR A N 1
ATOM 1091 C CA . THR A 1 130 ? -1.754 -4.354 -10.839 1.00 98.06 130 THR A CA 1
ATOM 1092 C C . THR A 1 130 ? -1.770 -2.841 -11.019 1.00 98.06 130 THR A C 1
ATOM 1094 O O . THR A 1 130 ? -1.030 -2.325 -11.850 1.00 98.06 130 THR A O 1
ATOM 1097 N N . ASP A 1 131 ? -2.574 -2.120 -10.240 1.00 98.25 131 ASP A N 1
ATOM 1098 C CA . ASP A 1 131 ? -2.667 -0.667 -10.372 1.00 98.25 131 ASP A CA 1
ATOM 1099 C C . ASP A 1 131 ? -1.427 0.051 -9.822 1.00 98.25 131 ASP A C 1
ATOM 1101 O O . ASP A 1 131 ? -0.964 1.016 -10.427 1.00 98.25 131 ASP A O 1
ATOM 1105 N N . LEU A 1 132 ? -0.824 -0.450 -8.738 1.00 98.62 132 LEU A N 1
ATOM 1106 C CA . LEU A 1 132 ? 0.449 0.072 -8.240 1.00 98.62 132 LEU A CA 1
ATOM 1107 C C . LEU A 1 132 ? 1.586 -0.138 -9.253 1.00 98.62 132 LEU A C 1
ATOM 1109 O O . LEU A 1 132 ? 2.383 0.769 -9.476 1.00 98.62 132 LEU A O 1
ATOM 1113 N N . PHE A 1 133 ? 1.644 -1.296 -9.914 1.00 98.38 133 PHE A N 1
ATOM 1114 C CA . PHE A 1 133 ? 2.671 -1.580 -10.921 1.00 98.38 133 PHE A CA 1
ATOM 1115 C C . PHE A 1 133 ? 2.545 -0.677 -12.145 1.00 98.38 133 PHE A C 1
ATOM 1117 O O . PHE A 1 133 ? 3.564 -0.231 -12.667 1.00 98.38 133 PHE A O 1
ATOM 1124 N N . LYS A 1 134 ? 1.327 -0.278 -12.531 1.00 96.75 134 LYS A N 1
ATOM 1125 C CA . LYS A 1 134 ? 1.135 0.740 -13.577 1.00 96.75 134 LYS A CA 1
ATOM 1126 C C . LYS A 1 134 ? 1.781 2.084 -13.224 1.00 96.75 134 LYS A C 1
ATOM 1128 O O . LYS A 1 134 ? 2.255 2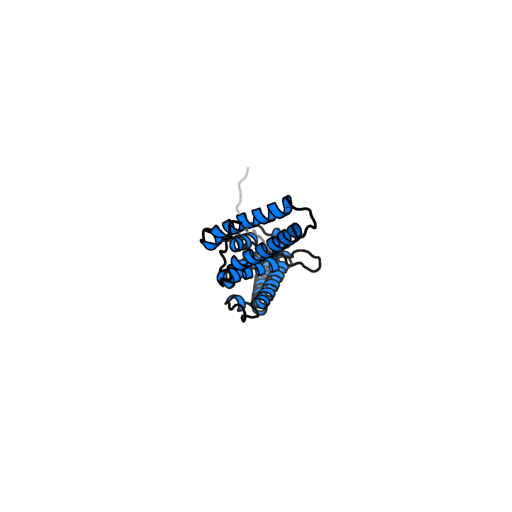.758 -14.133 1.00 96.75 134 LYS A O 1
ATOM 1133 N N . VAL A 1 135 ? 1.852 2.465 -11.941 1.00 97.25 135 VAL A N 1
ATOM 1134 C CA . VAL A 1 135 ? 2.575 3.680 -11.505 1.00 97.25 135 VAL A CA 1
ATOM 1135 C C . VAL A 1 135 ? 4.069 3.551 -11.826 1.00 97.25 135 VAL A C 1
ATOM 1137 O O . VAL A 1 135 ? 4.670 4.465 -12.393 1.00 97.25 135 VAL A O 1
ATOM 1140 N N . PHE A 1 136 ? 4.669 2.399 -11.511 1.00 98.12 136 PHE A N 1
ATOM 1141 C CA . PHE A 1 136 ? 6.087 2.137 -11.770 1.00 98.12 136 PHE A CA 1
ATOM 1142 C C . PHE A 1 136 ? 6.388 2.010 -13.268 1.00 98.12 136 PHE A C 1
ATOM 1144 O O . PHE A 1 136 ? 7.326 2.629 -13.768 1.00 98.12 136 PHE A O 1
ATOM 1151 N N . GLU A 1 137 ? 5.567 1.267 -14.009 1.00 95.38 137 GLU A N 1
ATOM 1152 C CA . GLU A 1 137 ? 5.682 1.139 -15.463 1.00 95.38 137 GLU A CA 1
ATOM 1153 C C . GLU A 1 137 ? 5.559 2.491 -16.166 1.00 95.38 137 GLU A C 1
ATOM 1155 O O . GLU A 1 137 ? 6.311 2.774 -17.099 1.00 95.38 137 GLU A O 1
ATOM 1160 N N . ARG A 1 138 ? 4.629 3.344 -15.723 1.00 93.94 138 ARG A N 1
ATOM 1161 C CA . ARG A 1 138 ? 4.475 4.699 -16.253 1.00 93.94 138 ARG A CA 1
ATOM 1162 C C . ARG A 1 138 ? 5.750 5.510 -16.059 1.00 93.94 138 ARG A C 1
ATOM 1164 O O . ARG A 1 138 ? 6.261 6.080 -17.023 1.00 93.94 138 ARG A O 1
ATOM 1171 N N . ALA A 1 139 ? 6.292 5.514 -14.842 1.00 95.62 139 ALA A N 1
ATOM 1172 C CA . ALA A 1 139 ? 7.546 6.192 -14.536 1.00 95.62 139 ALA A CA 1
ATOM 1173 C C . ALA A 1 139 ? 8.676 5.737 -15.472 1.00 95.62 139 ALA A C 1
ATOM 1175 O O . ALA A 1 139 ? 9.389 6.566 -16.042 1.00 95.62 139 ALA A O 1
ATOM 1176 N N . ARG A 1 140 ? 8.787 4.427 -15.722 1.00 95.44 140 ARG A N 1
ATOM 1177 C CA . ARG A 1 140 ? 9.774 3.875 -16.658 1.00 95.44 140 ARG A CA 1
ATOM 1178 C C . ARG A 1 140 ? 9.520 4.260 -18.105 1.00 95.44 140 ARG A C 1
ATOM 1180 O O . ARG A 1 140 ? 10.462 4.621 -18.808 1.00 95.44 140 ARG A O 1
ATOM 1187 N N . LYS A 1 141 ? 8.272 4.218 -18.574 1.00 91.75 141 LYS A N 1
ATOM 1188 C CA . LYS A 1 141 ? 7.906 4.602 -19.948 1.00 91.75 141 LYS A CA 1
ATOM 1189 C C . LYS A 1 141 ? 8.314 6.043 -20.241 1.00 91.75 141 LYS A C 1
ATOM 1191 O O . LYS A 1 141 ? 8.957 6.273 -21.264 1.00 91.75 141 LYS A O 1
ATOM 1196 N N . LEU A 1 142 ? 8.049 6.958 -19.310 1.00 91.50 142 LEU A N 1
ATOM 1197 C CA . LEU A 1 142 ? 8.292 8.395 -19.466 1.00 91.50 142 LEU A CA 1
ATOM 1198 C C . LEU A 1 142 ? 9.751 8.825 -19.278 1.00 91.50 142 LEU A C 1
ATOM 1200 O O . LEU A 1 142 ? 10.102 9.945 -19.637 1.00 91.50 142 LEU A O 1
ATOM 1204 N N . THR A 1 143 ? 10.611 7.965 -18.731 1.00 92.94 143 THR A N 1
ATOM 1205 C CA . THR A 1 143 ? 11.978 8.355 -18.360 1.00 92.94 143 THR A CA 1
ATOM 1206 C C . THR A 1 143 ? 13.051 7.481 -19.010 1.00 92.94 143 THR A C 1
ATOM 1208 O O . THR A 1 143 ? 12.784 6.420 -19.582 1.00 92.94 143 THR A O 1
ATOM 1211 N N . LEU A 1 144 ? 14.296 7.963 -19.002 1.00 92.62 144 LEU A N 1
ATOM 1212 C CA . LEU A 1 144 ? 15.438 7.235 -19.560 1.00 92.62 144 LEU A CA 1
ATOM 1213 C C . LEU A 1 144 ? 15.941 6.173 -18.576 1.00 92.62 144 LEU A C 1
ATOM 1215 O O . LEU A 1 144 ? 15.951 6.446 -17.380 1.00 92.62 144 LEU A O 1
ATOM 1219 N N . PRO A 1 145 ? 16.491 5.034 -19.044 1.00 93.19 145 PRO A N 1
ATOM 1220 C CA . PRO A 1 145 ? 17.005 3.989 -18.156 1.00 93.19 145 PRO A CA 1
ATOM 1221 C C . PRO A 1 145 ? 18.053 4.456 -17.135 1.00 93.19 145 PRO A C 1
ATOM 1223 O O . PRO A 1 145 ? 18.242 3.810 -16.114 1.00 93.19 145 PRO A O 1
ATOM 1226 N N . HIS A 1 146 ? 18.744 5.564 -17.401 1.00 91.50 146 HIS A N 1
ATOM 1227 C CA . HIS A 1 146 ? 19.785 6.122 -16.536 1.00 91.50 146 HIS A CA 1
ATOM 1228 C C . HIS A 1 146 ? 19.254 7.188 -15.563 1.00 91.50 146 HIS A C 1
ATOM 1230 O O . HIS A 1 146 ? 20.024 7.693 -14.750 1.00 91.50 146 HIS A O 1
ATOM 1236 N N . SER A 1 147 ? 17.975 7.572 -15.652 1.00 96.00 147 SER A N 1
ATOM 1237 C CA . SER A 1 147 ? 17.395 8.571 -14.755 1.00 96.00 147 SER A CA 1
ATOM 1238 C C . SER A 1 147 ? 17.168 7.991 -13.357 1.00 96.00 147 SER A C 1
ATOM 1240 O O . SER A 1 147 ? 16.944 6.787 -13.192 1.00 96.00 147 SER A O 1
ATOM 1242 N N . LYS A 1 148 ? 17.176 8.870 -12.347 1.00 96.25 148 LYS A N 1
ATOM 1243 C CA . LYS A 1 148 ? 16.857 8.503 -10.962 1.00 96.25 148 LYS A CA 1
ATOM 1244 C C . LYS A 1 148 ? 15.463 7.879 -10.868 1.00 96.25 148 LYS A C 1
ATOM 1246 O O . LYS A 1 148 ? 15.348 6.763 -10.383 1.00 96.25 148 LYS A O 1
ATOM 1251 N N . VAL A 1 149 ? 14.444 8.529 -11.434 1.00 97.25 149 VAL A N 1
ATOM 1252 C CA . VAL A 1 149 ? 13.047 8.052 -11.423 1.00 97.25 149 VAL A CA 1
ATOM 1253 C C . VAL A 1 149 ? 12.897 6.645 -12.019 1.00 97.25 149 VAL A C 1
ATOM 1255 O O . VAL A 1 149 ? 12.172 5.808 -11.481 1.00 97.25 149 VAL A O 1
ATOM 1258 N N . TYR A 1 150 ? 13.618 6.340 -13.105 1.00 97.06 150 TYR A N 1
ATOM 1259 C CA . TYR A 1 150 ? 13.595 5.009 -13.712 1.00 97.06 150 TYR A CA 1
ATOM 1260 C C . TYR A 1 150 ? 14.146 3.950 -12.751 1.00 97.06 150 TYR A C 1
ATOM 1262 O O . TYR A 1 150 ? 13.511 2.918 -12.525 1.00 97.06 150 TYR A O 1
ATOM 1270 N N . GLN A 1 151 ? 15.313 4.204 -12.155 1.00 97.31 151 GLN A N 1
ATOM 1271 C CA . GLN A 1 151 ? 15.949 3.280 -11.210 1.00 97.31 151 GLN A CA 1
ATOM 1272 C C . GLN A 1 151 ? 15.133 3.128 -9.920 1.00 97.31 151 GLN A C 1
ATOM 1274 O O . GLN A 1 151 ? 14.933 2.010 -9.440 1.00 97.31 151 GLN A O 1
ATOM 1279 N N . ASP A 1 152 ? 14.603 4.234 -9.407 1.00 98.19 152 ASP A N 1
ATOM 1280 C CA . ASP A 1 152 ? 13.776 4.286 -8.206 1.00 98.19 152 ASP A CA 1
ATOM 1281 C C . ASP A 1 152 ? 12.460 3.520 -8.398 1.00 98.19 152 ASP A C 1
ATOM 1283 O O . ASP A 1 152 ? 12.044 2.784 -7.502 1.00 98.19 152 ASP A O 1
ATOM 1287 N N . SER A 1 153 ? 11.862 3.561 -9.596 1.00 98.38 153 SER A N 1
ATOM 1288 C CA . SER A 1 153 ? 10.679 2.751 -9.913 1.00 98.38 153 SER A CA 1
ATOM 1289 C C . SER A 1 153 ? 10.937 1.244 -9.849 1.00 98.38 153 SER A C 1
ATOM 1291 O O . SER A 1 153 ? 10.126 0.503 -9.297 1.00 98.38 153 SER A O 1
ATOM 1293 N N . ILE A 1 154 ? 12.092 0.782 -10.341 1.00 98.25 154 ILE A N 1
ATOM 1294 C CA . ILE A 1 154 ? 12.494 -0.628 -10.261 1.00 98.25 154 ILE A CA 1
ATOM 1295 C C . ILE A 1 154 ? 12.744 -1.012 -8.804 1.00 98.25 154 ILE A C 1
ATOM 1297 O O . ILE A 1 154 ? 12.362 -2.098 -8.363 1.00 98.25 154 ILE A O 1
ATOM 1301 N N . LYS A 1 155 ? 13.411 -0.130 -8.055 1.00 98.31 155 LYS A N 1
ATOM 1302 C CA . LYS A 1 155 ? 13.750 -0.357 -6.652 1.00 98.31 155 LYS A CA 1
ATOM 1303 C C . LYS A 1 155 ? 12.487 -0.494 -5.800 1.00 98.31 155 LYS A C 1
ATOM 1305 O O . LYS A 1 155 ? 12.380 -1.480 -5.073 1.00 98.31 155 LYS A O 1
ATOM 1310 N N . LEU A 1 156 ? 11.517 0.412 -5.943 1.00 98.50 156 LEU A N 1
ATOM 1311 C CA . LEU A 1 156 ? 10.231 0.330 -5.242 1.00 98.50 156 LEU A CA 1
ATOM 1312 C C . LEU A 1 156 ? 9.428 -0.914 -5.627 1.00 98.50 156 LEU A C 1
ATOM 1314 O O . LEU A 1 156 ? 8.870 -1.564 -4.747 1.00 98.50 156 LEU A O 1
ATOM 1318 N N . GLU A 1 157 ? 9.411 -1.298 -6.904 1.00 98.69 157 GLU A N 1
ATOM 1319 C CA . GLU A 1 157 ? 8.706 -2.505 -7.349 1.00 98.69 157 GLU A CA 1
ATOM 1320 C C . GLU A 1 157 ? 9.311 -3.782 -6.738 1.00 98.69 157 GLU A C 1
ATOM 1322 O O . GLU A 1 157 ? 8.586 -4.662 -6.270 1.00 98.69 157 GLU A O 1
ATOM 1327 N N . LYS A 1 158 ? 10.645 -3.858 -6.632 1.00 98.56 158 LYS A N 1
ATOM 1328 C CA . LYS A 1 158 ? 11.341 -4.947 -5.925 1.00 98.56 158 LYS A CA 1
ATOM 1329 C C . LYS A 1 158 ? 11.044 -4.964 -4.428 1.00 98.56 158 LYS A C 1
ATOM 1331 O O . LYS A 1 158 ? 10.812 -6.033 -3.867 1.00 98.56 158 LYS A O 1
ATOM 1336 N N . ILE A 1 159 ? 11.073 -3.799 -3.781 1.00 98.38 159 ILE A N 1
ATOM 1337 C CA . ILE A 1 159 ? 10.746 -3.659 -2.355 1.00 98.38 159 ILE A CA 1
ATOM 1338 C C . ILE A 1 159 ? 9.321 -4.143 -2.106 1.00 98.38 159 ILE A C 1
ATOM 1340 O O . ILE A 1 159 ? 9.109 -4.977 -1.231 1.00 98.38 159 ILE A O 1
ATOM 1344 N N . TYR A 1 160 ? 8.370 -3.699 -2.928 1.00 98.75 160 TYR A N 1
ATOM 1345 C CA . TYR A 1 160 ? 6.985 -4.137 -2.855 1.00 98.75 160 TYR A CA 1
ATOM 1346 C C . TYR A 1 160 ? 6.859 -5.661 -2.944 1.00 98.75 160 TYR A C 1
ATOM 1348 O O . TYR A 1 160 ? 6.187 -6.261 -2.110 1.00 98.75 160 TYR A O 1
ATOM 1356 N N . ILE A 1 161 ? 7.511 -6.300 -3.925 1.00 98.69 161 ILE A N 1
ATOM 1357 C CA . ILE A 1 161 ? 7.463 -7.761 -4.105 1.00 98.69 161 ILE A CA 1
ATOM 1358 C C . ILE A 1 161 ? 7.955 -8.483 -2.844 1.00 98.69 161 ILE A C 1
ATOM 1360 O O . ILE A 1 161 ? 7.295 -9.414 -2.384 1.00 98.69 161 ILE A O 1
ATOM 1364 N N . ARG A 1 162 ? 9.066 -8.027 -2.251 1.00 98.31 162 ARG A N 1
ATOM 1365 C CA . ARG A 1 162 ? 9.626 -8.614 -1.021 1.00 98.31 162 ARG A CA 1
ATOM 1366 C C . ARG A 1 162 ? 8.688 -8.439 0.169 1.00 98.31 162 ARG A C 1
ATOM 1368 O O . ARG A 1 162 ? 8.328 -9.427 0.800 1.00 98.31 162 ARG A O 1
ATOM 1375 N N . LEU A 1 163 ? 8.221 -7.212 0.413 1.00 98.31 163 LEU A N 1
ATOM 1376 C CA . LEU A 1 163 ? 7.275 -6.912 1.493 1.00 98.31 163 LEU A CA 1
ATOM 1377 C C . LEU A 1 163 ? 5.975 -7.709 1.343 1.00 98.31 163 LEU A C 1
ATOM 1379 O O . LEU A 1 163 ? 5.466 -8.271 2.308 1.00 98.31 163 LEU A O 1
ATOM 1383 N N . ARG A 1 164 ? 5.438 -7.799 0.122 1.00 98.44 164 ARG A N 1
ATOM 1384 C CA . ARG A 1 164 ? 4.247 -8.593 -0.194 1.00 98.44 164 ARG A CA 1
ATOM 1385 C C . ARG A 1 164 ? 4.453 -10.057 0.152 1.00 98.44 164 ARG A C 1
ATOM 1387 O O . ARG A 1 164 ? 3.579 -10.641 0.791 1.00 98.44 164 ARG A O 1
ATOM 1394 N N . ASP A 1 165 ? 5.561 -10.648 -0.277 1.00 98.06 165 ASP A N 1
ATOM 1395 C CA . ASP A 1 165 ? 5.835 -12.064 -0.052 1.00 98.06 165 ASP A CA 1
ATOM 1396 C C . ASP A 1 165 ? 6.036 -12.366 1.438 1.00 98.06 165 ASP A C 1
ATOM 1398 O O . ASP A 1 165 ? 5.484 -13.350 1.931 1.00 98.06 165 ASP A O 1
ATOM 1402 N N . GLU A 1 166 ? 6.725 -11.488 2.169 1.00 97.25 166 GLU A N 1
ATOM 1403 C CA . GLU A 1 166 ? 6.899 -11.581 3.623 1.00 97.25 166 GLU A CA 1
ATOM 1404 C C . GLU A 1 166 ? 5.560 -11.474 4.363 1.00 97.25 166 GLU A C 1
ATOM 1406 O O . GLU A 1 166 ? 5.202 -12.360 5.143 1.00 97.25 166 GLU A O 1
ATOM 1411 N N . ILE A 1 167 ? 4.771 -10.433 4.076 1.00 95.94 167 ILE A N 1
ATOM 1412 C CA . ILE A 1 167 ? 3.478 -10.200 4.731 1.00 95.94 167 ILE A CA 1
ATOM 1413 C C . ILE A 1 167 ? 2.483 -11.313 4.388 1.00 95.94 167 ILE A C 1
ATOM 1415 O O . ILE A 1 167 ? 1.747 -11.770 5.260 1.00 95.94 167 ILE A O 1
ATOM 1419 N N . CYS A 1 168 ? 2.470 -11.803 3.146 1.00 96.12 168 CYS A N 1
ATOM 1420 C CA . CYS A 1 168 ? 1.612 -12.922 2.745 1.00 96.12 168 CYS A CA 1
ATOM 1421 C C . CYS A 1 168 ? 2.156 -14.287 3.196 1.00 96.12 168 CYS A C 1
ATOM 1423 O O . CYS A 1 168 ? 1.503 -15.304 2.931 1.00 96.12 168 CYS A O 1
ATOM 1425 N N . GLN A 1 169 ? 3.330 -14.326 3.839 1.00 96.06 169 GLN A N 1
ATOM 1426 C CA . GLN A 1 169 ? 4.060 -15.538 4.217 1.00 96.06 169 GLN A CA 1
ATOM 1427 C C . GLN A 1 169 ? 4.174 -16.530 3.049 1.00 96.06 169 GLN A C 1
ATOM 1429 O O . GLN A 1 169 ? 3.813 -17.703 3.152 1.00 96.06 169 GLN A O 1
ATOM 1434 N N . HIS A 1 170 ? 4.588 -16.031 1.884 1.00 92.81 170 HIS A N 1
ATOM 1435 C CA . HIS A 1 170 ? 4.684 -16.793 0.634 1.00 92.81 170 HIS A CA 1
ATOM 1436 C C . HIS A 1 170 ? 3.384 -17.532 0.253 1.00 92.81 170 HIS A C 1
ATOM 1438 O O . HIS A 1 170 ? 3.399 -18.592 -0.374 1.00 92.81 170 HIS A O 1
ATOM 1444 N N . GLY A 1 171 ? 2.234 -16.972 0.639 1.00 93.12 171 GLY A N 1
ATOM 1445 C CA . GLY A 1 171 ? 0.909 -17.507 0.340 1.00 93.12 171 GLY A CA 1
ATOM 1446 C C . GLY A 1 171 ? 0.327 -18.437 1.404 1.00 93.12 171 GLY A C 1
ATOM 1447 O O . GLY A 1 171 ? -0.778 -18.941 1.197 1.00 93.12 171 GLY A O 1
ATOM 1448 N N . SER A 1 172 ? 1.011 -18.677 2.527 1.00 95.12 172 SER A N 1
ATOM 1449 C CA . SER A 1 172 ? 0.411 -19.416 3.646 1.00 95.12 172 SER A CA 1
ATOM 1450 C C . SER A 1 172 ? -0.629 -18.572 4.395 1.00 95.12 172 SER A C 1
ATOM 1452 O O . SER A 1 172 ? -1.662 -19.114 4.784 1.00 95.12 172 SER A O 1
ATOM 1454 N N . LEU A 1 173 ? -0.401 -17.257 4.534 1.00 92.38 173 LEU A N 1
ATOM 1455 C CA . LEU A 1 173 ? -1.329 -16.334 5.195 1.00 92.38 173 LEU A CA 1
ATOM 1456 C C . LEU A 1 173 ? -2.420 -15.833 4.239 1.00 92.38 173 LEU A C 1
ATOM 1458 O O . LEU A 1 173 ? -3.599 -15.839 4.585 1.00 92.38 173 LEU A O 1
ATOM 1462 N N . LEU A 1 174 ? -2.035 -15.407 3.033 1.00 93.88 174 LEU A N 1
ATOM 1463 C CA . LEU A 1 174 ? -2.959 -14.896 2.019 1.00 93.88 174 LEU A CA 1
ATOM 1464 C C . LEU A 1 174 ? -2.564 -15.404 0.631 1.00 93.88 174 LEU A C 1
ATOM 1466 O O . LEU A 1 174 ? -1.543 -15.001 0.078 1.00 93.88 174 LEU A O 1
ATOM 1470 N N . ARG A 1 175 ? -3.400 -16.258 0.033 1.00 95.25 175 ARG A N 1
ATOM 1471 C CA . ARG A 1 175 ? -3.227 -16.688 -1.362 1.00 95.25 175 ARG A CA 1
ATOM 1472 C C . ARG A 1 175 ? -3.807 -15.649 -2.315 1.00 95.25 175 ARG A C 1
ATOM 1474 O O . ARG A 1 175 ? -4.944 -15.217 -2.152 1.00 95.25 175 ARG A O 1
ATOM 1481 N N . SER A 1 176 ? -3.041 -15.292 -3.341 1.00 96.62 176 SER A N 1
ATOM 1482 C CA . SER A 1 176 ? -3.461 -14.356 -4.384 1.00 96.62 176 SER A CA 1
ATOM 1483 C C . SER A 1 176 ? -2.715 -14.635 -5.694 1.00 96.62 176 SER A C 1
ATOM 1485 O O . SER A 1 176 ? -1.520 -14.939 -5.633 1.00 96.62 176 SER A O 1
ATOM 1487 N N . PRO A 1 177 ? -3.350 -14.468 -6.874 1.00 97.81 177 PRO A N 1
ATOM 1488 C CA . PRO A 1 177 ? -2.657 -14.480 -8.168 1.00 97.81 177 PRO A CA 1
ATOM 1489 C C . PRO A 1 177 ? -1.485 -13.492 -8.244 1.00 97.81 177 PRO A C 1
ATOM 1491 O O . PRO A 1 177 ? -0.538 -13.719 -8.990 1.00 97.81 177 PRO A O 1
ATOM 1494 N N . ALA A 1 178 ? -1.520 -12.434 -7.428 1.00 97.75 178 ALA A N 1
ATOM 1495 C CA . ALA A 1 178 ? -0.449 -11.455 -7.266 1.00 97.75 178 ALA A CA 1
ATOM 1496 C C . ALA A 1 178 ? 0.934 -12.094 -7.031 1.00 97.75 178 ALA A C 1
ATOM 1498 O O . ALA A 1 178 ? 1.925 -11.632 -7.596 1.00 97.75 178 ALA A O 1
ATOM 1499 N N . LEU A 1 179 ? 0.981 -13.184 -6.250 1.00 97.50 179 LEU A N 1
ATOM 1500 C CA . LEU A 1 179 ? 2.208 -13.894 -5.864 1.00 97.50 179 LEU A CA 1
ATOM 1501 C C . LEU A 1 179 ? 2.885 -14.620 -7.038 1.00 97.50 179 LEU A C 1
ATOM 1503 O O . LEU A 1 179 ? 4.050 -14.988 -6.939 1.00 97.50 179 LEU A O 1
ATOM 1507 N N . LEU A 1 180 ? 2.184 -14.817 -8.162 1.00 96.75 180 LEU A N 1
ATOM 1508 C CA . LEU A 1 180 ? 2.773 -15.390 -9.379 1.00 96.75 180 LEU A CA 1
ATOM 1509 C C . LEU A 1 180 ? 3.765 -14.432 -10.054 1.00 96.75 180 LEU A C 1
ATOM 1511 O O . LEU A 1 180 ? 4.546 -14.853 -10.906 1.00 96.75 180 LEU A O 1
ATOM 1515 N N . PHE A 1 181 ? 3.717 -13.143 -9.715 1.00 97.88 181 PHE A N 1
ATOM 1516 C CA . PHE A 1 181 ? 4.679 -12.156 -10.182 1.00 97.88 181 PHE A CA 1
ATOM 1517 C C . PHE A 1 181 ? 5.799 -11.998 -9.150 1.00 97.88 181 PHE A C 1
ATOM 1519 O O . PHE A 1 181 ? 5.589 -11.396 -8.097 1.00 97.88 181 PHE A O 1
ATOM 1526 N N . ASN A 1 182 ? 6.975 -12.546 -9.442 1.00 96.56 182 ASN A N 1
ATOM 1527 C CA . ASN A 1 182 ? 8.143 -12.554 -8.558 1.00 96.56 182 ASN A CA 1
ATOM 1528 C C . ASN A 1 182 ? 9.294 -11.700 -9.125 1.00 96.56 182 ASN A C 1
ATOM 1530 O O . ASN A 1 182 ? 9.191 -11.144 -10.221 1.00 96.56 182 ASN A O 1
ATOM 1534 N N . GLU A 1 183 ? 10.394 -11.585 -8.373 1.00 96.25 183 GLU A N 1
ATOM 1535 C CA . GLU A 1 183 ? 11.542 -10.764 -8.784 1.00 96.25 183 GLU A CA 1
ATOM 1536 C C . GLU A 1 183 ? 12.176 -11.257 -10.100 1.00 96.25 183 GLU A C 1
ATOM 1538 O O . GLU A 1 183 ? 12.588 -10.427 -10.913 1.00 96.25 183 GLU A O 1
ATOM 1543 N N . ASP A 1 184 ? 12.179 -12.569 -10.364 1.00 96.94 184 ASP A N 1
ATOM 1544 C CA . ASP A 1 184 ? 12.687 -13.147 -11.619 1.00 96.94 184 ASP A CA 1
ATOM 1545 C C . ASP A 1 184 ? 11.857 -12.699 -12.826 1.00 96.94 184 ASP A C 1
ATOM 1547 O O . ASP A 1 184 ? 12.400 -12.272 -13.850 1.00 96.94 184 ASP A O 1
ATOM 1551 N N . ARG A 1 185 ? 10.525 -12.737 -12.703 1.00 97.12 185 ARG A N 1
ATOM 1552 C CA . ARG A 1 185 ? 9.624 -12.244 -13.746 1.00 97.12 185 ARG A CA 1
ATOM 1553 C C . ARG A 1 185 ? 9.844 -10.754 -14.006 1.00 97.12 185 ARG A C 1
ATOM 1555 O O . ARG A 1 185 ? 9.957 -10.367 -15.168 1.00 97.12 185 ARG A O 1
ATOM 1562 N N . LEU A 1 186 ? 9.984 -9.952 -12.948 1.00 97.38 186 LEU A N 1
ATOM 1563 C CA . LEU A 1 186 ? 10.322 -8.534 -13.072 1.00 97.38 186 LEU A CA 1
ATOM 1564 C C . LEU A 1 186 ? 11.643 -8.336 -13.832 1.00 97.38 186 LEU A C 1
ATOM 1566 O O . LEU A 1 186 ? 11.711 -7.500 -14.728 1.00 97.38 186 LEU A O 1
ATOM 1570 N N . GLN A 1 187 ? 12.692 -9.115 -13.530 1.00 96.88 187 GLN A N 1
ATOM 1571 C CA . GLN A 1 187 ? 13.962 -9.014 -14.264 1.00 96.88 187 GLN A CA 1
ATOM 1572 C C . GLN A 1 187 ? 13.785 -9.278 -15.761 1.00 96.88 187 GLN A C 1
ATOM 1574 O O . GLN A 1 187 ? 14.311 -8.527 -16.583 1.00 96.88 187 GLN A O 1
ATOM 1579 N N . HIS A 1 188 ? 13.029 -10.313 -16.128 1.00 96.12 188 HIS A N 1
ATOM 1580 C CA . HIS A 1 188 ? 12.768 -10.623 -17.531 1.00 96.12 188 HIS A CA 1
ATOM 1581 C C . HIS A 1 188 ? 12.017 -9.503 -18.261 1.00 96.12 188 HIS A C 1
ATOM 1583 O O . HIS A 1 188 ? 12.356 -9.197 -19.406 1.00 96.12 188 HIS A O 1
ATOM 1589 N N . GLU A 1 189 ? 11.024 -8.885 -17.620 1.00 96.00 189 GLU A N 1
ATOM 1590 C CA . GLU A 1 189 ? 10.267 -7.769 -18.198 1.00 96.00 189 GLU A CA 1
ATOM 1591 C C . GLU A 1 189 ? 11.148 -6.516 -18.362 1.00 96.00 189 GLU A C 1
ATOM 1593 O O . GLU A 1 189 ? 11.168 -5.920 -19.439 1.00 96.00 189 GLU A O 1
ATOM 1598 N N . LEU A 1 190 ? 11.987 -6.191 -17.371 1.00 95.75 190 LEU A N 1
ATOM 1599 C CA . LEU A 1 190 ? 12.914 -5.051 -17.436 1.00 95.75 190 LEU A CA 1
ATOM 1600 C C . LEU A 1 190 ? 13.994 -5.199 -18.514 1.00 95.75 190 LEU A C 1
ATOM 1602 O O . LEU A 1 190 ? 14.380 -4.211 -19.140 1.00 95.75 190 LEU A O 1
ATOM 1606 N N . VAL A 1 191 ? 14.498 -6.415 -18.750 1.00 94.38 191 VAL A N 1
ATOM 1607 C CA . VAL A 1 191 ? 15.462 -6.666 -19.835 1.00 94.38 191 VAL A CA 1
ATOM 1608 C C . VAL A 1 191 ? 14.829 -6.352 -21.189 1.00 94.38 191 VAL A C 1
ATOM 1610 O O . VAL A 1 191 ? 15.439 -5.647 -21.992 1.00 94.38 191 VAL A O 1
ATOM 1613 N N . ARG A 1 192 ? 13.599 -6.826 -21.425 1.00 91.56 192 ARG A N 1
ATOM 1614 C CA . ARG A 1 192 ? 12.858 -6.541 -22.663 1.00 91.56 192 ARG A CA 1
ATOM 1615 C C . ARG A 1 192 ? 12.636 -5.041 -22.831 1.00 91.56 192 ARG A C 1
ATOM 1617 O O . ARG A 1 192 ? 13.012 -4.481 -23.858 1.00 91.56 192 ARG A O 1
ATOM 1624 N N . GLU A 1 193 ? 12.148 -4.383 -21.784 1.00 92.50 193 GLU A N 1
ATOM 1625 C CA . GLU A 1 193 ? 11.878 -2.944 -21.786 1.00 92.50 193 GLU A CA 1
ATOM 1626 C C . GLU A 1 193 ? 13.128 -2.109 -22.130 1.00 92.50 193 GLU A C 1
ATOM 1628 O O . GLU A 1 193 ? 13.070 -1.192 -22.952 1.00 92.50 193 GLU A O 1
ATOM 1633 N N . ARG A 1 194 ? 14.293 -2.453 -21.560 1.00 90.56 194 ARG A N 1
ATOM 1634 C CA . ARG A 1 194 ? 15.566 -1.781 -21.878 1.00 90.56 194 ARG A CA 1
ATOM 1635 C C . ARG A 1 194 ? 15.978 -1.989 -23.331 1.00 90.56 194 ARG A C 1
ATOM 1637 O O . ARG A 1 194 ? 16.341 -1.024 -23.996 1.00 90.56 194 ARG A O 1
ATOM 1644 N N . THR A 1 195 ? 15.875 -3.217 -23.844 1.00 90.00 195 THR A N 1
ATOM 1645 C CA . THR A 1 195 ? 16.219 -3.500 -25.248 1.00 90.00 195 THR A CA 1
ATOM 1646 C C . THR A 1 195 ? 15.327 -2.748 -26.236 1.00 90.00 195 THR A C 1
ATOM 1648 O O . THR A 1 195 ? 15.810 -2.274 -27.268 1.00 90.00 195 THR A O 1
ATOM 1651 N N . GLU A 1 196 ? 14.043 -2.582 -25.914 1.00 89.19 196 GLU A N 1
ATOM 1652 C CA . GLU A 1 196 ? 13.097 -1.801 -26.712 1.00 89.19 196 GLU A CA 1
ATOM 1653 C C . GLU A 1 196 ? 13.452 -0.308 -26.688 1.00 89.19 196 GLU A C 1
ATOM 1655 O O . GLU A 1 196 ? 13.560 0.314 -27.748 1.00 89.19 196 GLU A O 1
ATOM 1660 N N . LYS A 1 197 ? 13.729 0.257 -25.503 1.00 88.00 197 LYS A N 1
ATOM 1661 C CA . LYS A 1 197 ? 14.163 1.658 -25.356 1.00 88.00 197 LYS A CA 1
ATOM 1662 C C . LYS A 1 197 ? 15.467 1.950 -26.104 1.00 88.00 197 LYS A C 1
ATOM 1664 O O . LYS A 1 197 ? 15.553 2.963 -26.799 1.00 88.00 197 LYS A O 1
ATOM 1669 N N . ASP A 1 198 ? 16.447 1.052 -26.029 1.00 85.69 198 ASP A N 1
ATOM 1670 C CA . ASP A 1 198 ? 17.717 1.193 -26.751 1.00 85.69 198 ASP A CA 1
ATOM 1671 C C . ASP A 1 198 ? 17.529 1.121 -28.273 1.00 85.69 198 ASP A C 1
ATOM 1673 O O . ASP A 1 198 ? 18.232 1.797 -29.029 1.00 85.69 198 ASP A O 1
ATOM 1677 N N . SER A 1 199 ? 16.578 0.309 -28.741 1.00 86.75 199 SER A N 1
ATOM 1678 C CA . SER A 1 199 ? 16.250 0.188 -30.166 1.00 86.75 199 SER A CA 1
ATOM 1679 C C . SER A 1 199 ? 15.571 1.456 -30.693 1.00 86.75 199 SER A C 1
ATOM 1681 O O . SER A 1 199 ? 15.984 1.987 -31.723 1.00 86.75 199 SER A O 1
ATOM 1683 N N . LEU A 1 200 ? 14.607 2.005 -29.947 1.00 83.12 200 LEU A N 1
ATOM 1684 C CA . LEU A 1 200 ? 13.922 3.261 -30.279 1.00 83.12 200 LEU A CA 1
ATOM 1685 C C . LEU A 1 200 ? 14.888 4.456 -30.330 1.00 83.12 200 LEU A C 1
ATOM 1687 O O . LEU A 1 200 ? 14.805 5.287 -31.238 1.00 83.12 200 LEU A O 1
ATOM 1691 N N . ALA A 1 201 ? 15.851 4.516 -29.405 1.00 78.25 201 ALA A N 1
ATOM 1692 C CA . ALA A 1 201 ? 16.883 5.552 -29.402 1.00 78.25 201 ALA A CA 1
ATOM 1693 C C . ALA A 1 201 ? 17.770 5.504 -30.663 1.00 78.25 201 ALA A C 1
ATOM 1695 O O . ALA A 1 201 ? 18.152 6.545 -31.199 1.00 78.25 201 ALA A O 1
ATOM 1696 N N . LYS A 1 202 ? 18.067 4.302 -31.180 1.00 77.19 202 LYS A N 1
ATOM 1697 C CA . LYS A 1 202 ? 18.849 4.119 -32.416 1.00 77.19 202 LYS A CA 1
ATOM 1698 C C . LYS A 1 202 ? 18.064 4.519 -33.666 1.00 77.19 202 LYS A C 1
ATOM 1700 O O . LYS A 1 202 ? 18.635 5.164 -34.542 1.00 77.19 202 LYS A O 1
ATOM 1705 N N . THR A 1 203 ? 16.774 4.188 -33.746 1.00 72.81 203 THR A N 1
ATOM 1706 C CA . THR A 1 203 ? 15.913 4.551 -34.887 1.00 72.81 203 THR A CA 1
ATOM 1707 C C . THR A 1 203 ? 15.697 6.064 -34.985 1.00 72.81 203 THR A C 1
ATOM 1709 O O . THR A 1 203 ? 15.807 6.631 -36.072 1.00 72.81 203 THR A O 1
ATOM 1712 N N . ASN A 1 204 ? 15.483 6.749 -33.858 1.00 65.62 204 ASN A N 1
ATOM 1713 C CA . ASN A 1 204 ? 15.305 8.206 -33.848 1.00 65.62 204 ASN A CA 1
ATOM 1714 C C . ASN A 1 204 ? 16.568 8.969 -34.290 1.00 65.62 204 ASN A C 1
ATOM 1716 O O . ASN A 1 204 ? 16.453 10.005 -34.940 1.00 65.62 204 ASN A O 1
ATOM 1720 N N . ASN A 1 205 ? 17.764 8.432 -34.022 1.00 58.84 205 ASN A N 1
ATOM 1721 C CA . ASN A 1 205 ? 19.031 9.013 -34.485 1.00 58.84 205 ASN A CA 1
ATOM 1722 C C . ASN A 1 205 ? 19.331 8.771 -35.978 1.00 58.84 205 ASN A C 1
ATOM 1724 O O . ASN A 1 205 ? 20.173 9.464 -36.541 1.00 58.84 205 ASN A O 1
ATOM 1728 N N . GLN A 1 206 ? 18.678 7.805 -36.636 1.00 54.53 206 GLN A N 1
ATOM 1729 C CA . GLN A 1 206 ? 18.833 7.578 -38.083 1.00 54.53 206 GLN A CA 1
ATOM 1730 C C . GLN A 1 206 ? 17.910 8.485 -38.914 1.00 54.53 206 GLN A C 1
ATOM 1732 O O . GLN A 1 206 ? 18.297 8.930 -39.992 1.00 54.53 206 GLN A O 1
ATOM 1737 N N . ASN A 1 207 ? 16.731 8.839 -38.391 1.00 51.28 207 ASN A N 1
ATOM 1738 C CA . ASN A 1 207 ? 15.783 9.734 -39.069 1.00 51.28 207 ASN A CA 1
ATOM 1739 C C . ASN A 1 207 ? 16.209 11.216 -39.066 1.00 51.28 207 ASN A C 1
ATOM 1741 O O . ASN A 1 207 ? 15.695 11.999 -39.861 1.00 51.28 207 ASN A O 1
ATOM 1745 N N . SER A 1 208 ? 17.166 11.611 -38.221 1.00 50.91 208 SER A N 1
ATOM 1746 C CA . SER A 1 208 ? 17.750 12.961 -38.191 1.00 50.91 208 SER A CA 1
ATOM 1747 C C . SER A 1 208 ? 18.939 13.152 -39.149 1.00 50.91 208 SER A C 1
ATOM 1749 O O . SER A 1 208 ? 19.442 14.267 -39.276 1.00 50.91 208 SER A O 1
ATOM 1751 N N . ILE A 1 209 ? 19.365 12.103 -39.870 1.00 49.28 209 ILE A N 1
ATOM 1752 C CA . ILE A 1 209 ? 20.469 12.138 -40.846 1.00 49.28 209 ILE A CA 1
ATOM 1753 C C . ILE A 1 209 ? 19.950 11.696 -42.227 1.00 49.28 209 ILE A C 1
ATOM 1755 O O . ILE A 1 209 ? 20.367 10.684 -42.780 1.00 49.28 209 ILE A O 1
ATOM 1759 N N . SER A 1 210 ? 19.016 12.452 -42.806 1.00 38.44 210 SER A N 1
ATOM 1760 C CA . SER A 1 210 ? 18.705 12.365 -44.242 1.00 38.44 210 SER A CA 1
ATOM 1761 C C . SER A 1 210 ? 19.208 13.638 -44.930 1.00 38.44 210 SER A C 1
ATOM 1763 O O . SER A 1 210 ? 18.710 14.716 -44.607 1.00 38.44 210 SER A O 1
ATOM 1765 N N . PRO A 1 211 ? 20.190 13.576 -45.851 1.00 45.44 211 PRO A N 1
ATOM 1766 C CA . PRO A 1 211 ? 20.636 14.757 -46.575 1.00 45.44 211 PRO A CA 1
ATOM 1767 C C . PRO A 1 211 ? 19.582 15.132 -47.620 1.00 45.44 211 PRO A C 1
ATOM 1769 O O . PRO A 1 211 ? 19.255 14.334 -48.500 1.00 45.44 211 PRO A O 1
ATOM 1772 N N . THR A 1 212 ? 19.075 16.361 -47.556 1.00 42.16 212 THR A N 1
ATOM 1773 C CA . THR A 1 212 ? 18.340 17.000 -48.649 1.00 42.16 212 THR A CA 1
ATOM 1774 C C . THR A 1 212 ? 19.250 17.059 -49.877 1.00 42.16 212 THR A C 1
ATOM 1776 O O . THR A 1 212 ? 20.077 17.955 -50.022 1.00 42.16 212 THR A O 1
ATOM 1779 N N . LYS A 1 213 ? 19.125 16.081 -50.780 1.00 43.56 213 LYS A N 1
ATOM 1780 C CA . LYS A 1 213 ? 19.632 16.208 -52.147 1.00 43.56 213 LYS A CA 1
ATOM 1781 C C . LYS A 1 213 ? 18.646 17.070 -52.930 1.00 43.56 213 LYS A C 1
ATOM 1783 O O . LYS A 1 213 ? 17.652 16.566 -53.436 1.00 43.56 213 LYS A O 1
ATOM 1788 N N . SER A 1 214 ? 18.924 18.366 -53.025 1.00 40.06 214 SER A N 1
ATOM 1789 C CA . SER A 1 214 ? 18.382 19.199 -54.096 1.00 40.06 214 SER A CA 1
ATOM 1790 C C . SER A 1 214 ? 19.218 18.951 -55.352 1.00 40.06 214 SER A C 1
ATOM 1792 O O . SER A 1 214 ? 20.292 19.529 -55.518 1.00 40.06 214 SER A O 1
ATOM 1794 N N . SER A 1 215 ? 18.744 18.052 -56.207 1.00 40.97 215 SER A N 1
ATOM 1795 C CA . SER A 1 215 ? 19.141 17.989 -57.609 1.00 40.97 215 SER A CA 1
ATOM 1796 C C . SER A 1 215 ? 17.900 18.275 -58.436 1.00 40.97 215 SER A C 1
ATOM 1798 O O . SER A 1 215 ? 17.007 17.437 -58.466 1.00 40.97 215 SER A O 1
ATOM 1800 N N . ASP A 1 216 ? 17.859 19.433 -59.081 1.00 39.78 216 ASP A N 1
ATOM 1801 C CA . ASP A 1 216 ? 17.330 19.506 -60.436 1.00 39.78 216 ASP A CA 1
ATOM 1802 C C . ASP A 1 216 ? 18.062 20.609 -61.194 1.00 39.78 216 ASP A C 1
ATOM 1804 O O . ASP A 1 216 ? 18.141 21.764 -60.765 1.00 39.78 216 ASP A O 1
ATOM 1808 N N . SER A 1 217 ? 18.668 20.174 -62.289 1.00 40.81 217 SER A N 1
ATOM 1809 C CA . SER A 1 217 ? 19.386 20.968 -63.265 1.00 40.81 217 SER A CA 1
ATOM 1810 C C . SER A 1 217 ? 18.438 21.353 -64.402 1.00 40.81 217 SER A C 1
ATOM 1812 O O . SER A 1 217 ? 17.608 20.552 -64.823 1.00 40.81 217 SER A O 1
ATOM 1814 N N . ASP A 1 218 ? 18.713 22.533 -64.947 1.00 41.81 218 ASP A N 1
ATOM 1815 C CA . ASP A 1 218 ? 18.706 22.858 -66.376 1.00 41.81 218 ASP A CA 1
ATOM 1816 C C . ASP A 1 218 ? 17.451 23.419 -67.086 1.00 41.81 218 ASP A C 1
ATOM 1818 O O . ASP A 1 218 ? 16.431 22.776 -67.306 1.00 41.81 218 ASP A O 1
ATOM 1822 N N . GLU A 1 219 ? 17.690 24.652 -67.565 1.00 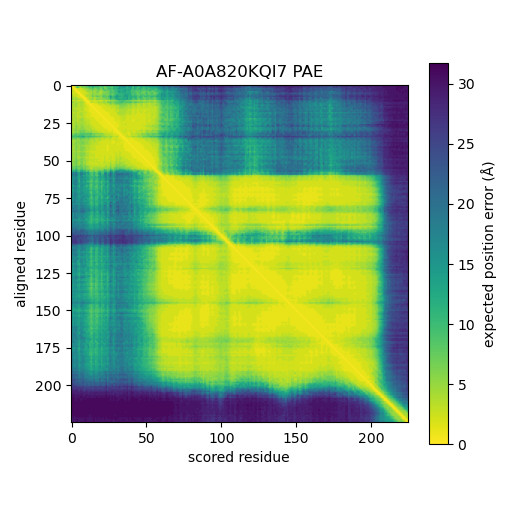40.31 219 GLU A N 1
ATOM 1823 C CA . GLU A 1 219 ? 17.383 25.215 -68.891 1.00 40.31 219 GLU A CA 1
ATOM 1824 C C . GLU A 1 219 ? 15.943 25.626 -69.263 1.00 40.31 219 GLU A C 1
ATOM 1826 O O . GLU A 1 219 ? 15.129 24.825 -69.711 1.00 40.31 219 GLU A O 1
ATOM 1831 N N . ASN A 1 220 ? 15.711 26.952 -69.354 1.00 34.03 220 ASN A N 1
ATOM 1832 C CA . ASN A 1 220 ? 15.603 27.582 -70.683 1.00 34.03 220 ASN A CA 1
ATOM 1833 C C . ASN A 1 220 ? 15.681 29.131 -70.722 1.00 34.03 220 ASN A C 1
ATOM 1835 O O . ASN A 1 220 ? 14.914 29.856 -70.099 1.00 34.03 220 ASN A O 1
ATOM 1839 N N . LYS A 1 221 ? 16.641 29.569 -71.543 1.00 46.34 221 LYS A N 1
ATOM 1840 C CA . LYS A 1 221 ? 16.829 30.767 -72.390 1.00 46.34 221 LYS A CA 1
ATOM 1841 C C . LYS A 1 221 ? 15.774 31.905 -72.510 1.00 46.34 221 LYS A C 1
ATOM 1843 O O . LYS A 1 221 ? 14.649 31.678 -72.928 1.00 46.34 221 LYS A O 1
ATOM 1848 N N . VAL A 1 222 ? 16.333 33.134 -72.451 1.00 43.19 222 VAL A N 1
ATOM 1849 C CA . VAL A 1 222 ? 16.234 34.285 -73.406 1.00 43.19 222 VAL A CA 1
ATOM 1850 C C . VAL A 1 222 ? 14.945 35.138 -73.439 1.00 43.19 222 VAL A C 1
ATOM 1852 O O . VAL A 1 222 ? 13.907 34.664 -73.869 1.00 43.19 222 VAL A O 1
ATOM 1855 N N . TYR A 1 223 ? 15.053 36.449 -73.141 1.00 38.69 223 TYR A N 1
ATOM 1856 C CA . TYR A 1 223 ? 14.955 37.552 -74.130 1.00 38.69 223 TYR A CA 1
ATOM 1857 C C . TYR A 1 223 ? 15.314 38.938 -73.532 1.00 38.69 223 TYR A C 1
ATOM 1859 O O . TYR A 1 223 ? 14.745 39.386 -72.545 1.00 38.69 223 TYR A O 1
ATOM 1867 N N . VAL A 1 224 ? 16.295 39.563 -74.189 1.00 47.97 224 VAL A N 1
ATOM 1868 C CA . VAL A 1 224 ? 16.656 40.988 -74.365 1.00 47.97 224 VAL A CA 1
ATOM 1869 C C . VAL A 1 224 ? 15.626 42.053 -73.938 1.00 47.97 224 VAL A C 1
ATOM 1871 O O . VAL A 1 224 ? 14.504 42.051 -74.442 1.00 47.97 224 VAL A O 1
ATOM 1874 N N . SER A 1 225 ? 16.070 43.058 -73.167 1.00 51.97 225 SER A N 1
ATOM 1875 C CA . SER A 1 225 ? 16.211 44.487 -73.561 1.00 51.97 225 SER A CA 1
ATOM 1876 C C . SER A 1 225 ? 16.889 45.287 -72.452 1.00 51.97 225 SER A C 1
ATOM 1878 O O . SER A 1 225 ? 16.416 45.189 -71.300 1.00 51.97 225 SER A O 1
#

Sequence (225 aa):
IDIRRIESRQYSSINELSSDLKLMFDNALLYNEPGSMIYRDALNLQRLFIEKKRNLTRDDSVQNLVCELLTCLFIQTFNYEDQDGQYISDSFSELPEQAENEPFDIVYTFDMIRQNLDQRRYRRLDAFQTDLFKVFERARKLTLPHSKVYQDSIKLEKIYIRLRDEICQHGSLLRSPALLFNEDRLQHELVRERTEKDSLAKTNNQNSISPTKSSDSDENKVYVS

Mean predicted aligned error: 11.91 Å

Solvent-accessible surface area (backbone atoms only — not comparable to full-atom values): 13324 Å² total; per-residue (Å²): 113,66,65,67,43,60,78,67,62,67,57,92,41,74,66,57,50,46,51,46,52,49,51,44,32,51,48,36,51,71,78,36,58,88,83,38,69,62,25,52,48,29,53,52,50,49,52,52,46,53,55,49,50,53,63,73,69,51,67,80,45,70,67,48,52,46,37,53,49,53,50,48,53,48,50,58,42,51,67,33,57,50,98,85,67,46,47,54,55,62,49,59,73,77,56,72,96,73,57,98,87,57,70,95,60,92,80,57,43,72,66,58,52,49,52,34,52,79,68,60,67,48,82,47,69,38,65,45,49,55,51,55,47,47,30,34,52,47,44,39,70,79,41,52,87,86,38,67,42,25,49,38,31,54,50,43,53,52,50,37,50,52,53,50,37,60,74,20,52,76,41,76,75,47,77,53,81,45,70,77,62,44,71,68,57,50,52,57,53,52,52,52,53,50,55,51,53,57,49,52,57,53,55,60,62,51,74,76,67,70,84,85,78,86,80,85,82,87,87,85,85,90,83,92,134

pLDDT: mean 87.15, std 15.47, range [34.03, 98.75]

Radius of gyration: 31.21 Å; Cα contacts (8 Å, |Δi|>4): 145; chains: 1; bounding box: 53×64×119 Å